Protein AF-L8M2L5-F1 (af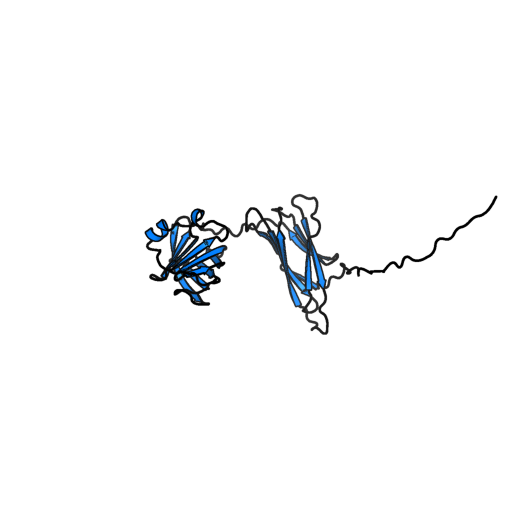db_monomer)

pLDDT: mean 85.19, std 16.1, range [37.19, 98.06]

Secondary structure (DSSP, 8-state):
-----------------------TT----SEEEEEEEEEE-SSTTS-EEEEEEEEEESSTT-EEEEEE-PPPSSSSPEEEEEEEEEPPPS----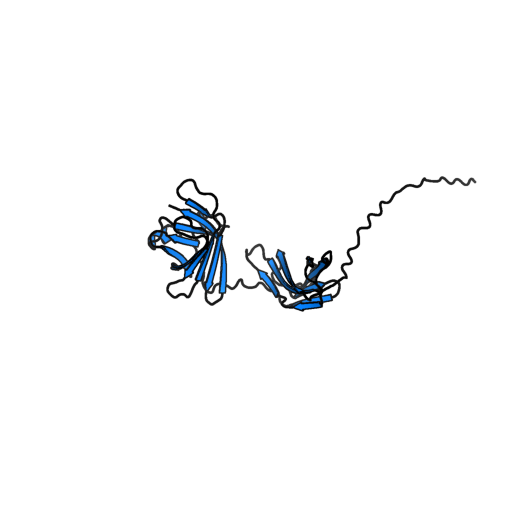--EEEEEEEEEE-S-S-EEEEEEEETTEEEEEEEEEPBP-----SS-EE-B-HHHHHHTT--SSEEEEEETTS-HHHH-BSEEEESSS--EEEEETTEEEEEEEEEEEEEEETTEEEEEEEE-TTS-EEEEEEEE---B-SSSEEEEEEEEEEEEETTEEEEEEEEEEEE-

Nearest PDB structures (foldseek):
  3u4a-assembly1_A  TM=4.754E-01  e=1.692E+00  compost metagenome
  5xxn-assembly1_B  TM=3.732E-01  e=6.954E-01  Bacteroides thetaiotaomicron VPI-5482
  5xxo-assembly1_B  TM=3.737E-01  e=8.065E-01  Bacteroides thetaiotaomicron VPI-5482
  5xxn-assembly1_A  TM=3.847E-01  e=1.459E+00  Bacteroides thetaiotaomicron VPI-5482
  3u48-assembly1_A  TM=4.012E-01  e=7.824E+00  compost metagenome

Sequence (265 aa):
MLIAGCTFPSKIEANNEEKQNVDTSFCPVLESRNWHAWIDRVAEKEPRLNISGEVDLPSPGYIVEVQPGILDRRQPPAQRLSLSFTSPEGVVAQVITPTKVSYTMPTPILEYRSVMIYCGDKLLAEIPDVTP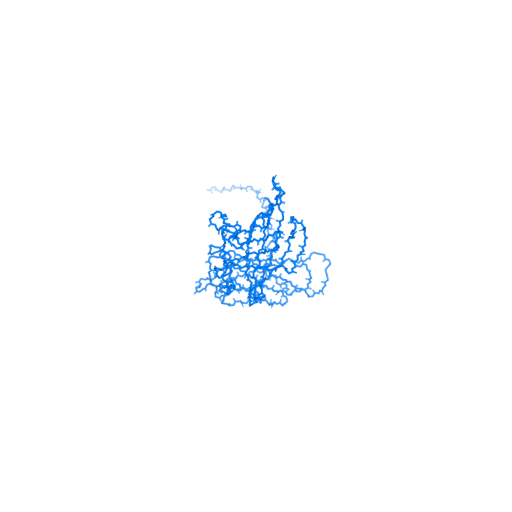QETASLPIKVGTFTSDELFDAGGGGCGMTLWESKTDVQQAGFLFFHGIEDGAAFMVFDENLTTLSRTTAEGQEFYGQKTEQTFVTDDQAITVQVKVNLGAEGEIESVGIPNGLITVTTQGKTKEFFVMGDAGC

Solvent-accessible surface area (backbone atoms only — not comparable to full-atom values): 15027 Å² total; per-residue (Å²): 135,86,89,81,88,84,88,80,85,92,80,81,84,74,79,79,76,74,72,76,74,74,69,66,63,65,56,72,65,75,47,63,47,79,69,48,60,38,26,44,59,93,41,91,89,57,27,29,43,37,38,38,31,35,33,29,27,62,34,66,68,58,46,78,46,83,43,82,50,73,62,49,98,53,88,55,25,35,42,34,35,40,44,46,70,45,76,52,83,78,95,68,66,88,40,80,28,83,41,82,44,75,48,75,44,82,37,94,71,69,49,26,47,25,43,35,38,26,29,40,89,44,76,64,46,75,43,66,68,30,37,55,48,70,70,52,69,54,95,55,50,76,41,54,46,47,72,66,61,36,43,75,71,74,48,62,82,40,28,39,43,30,24,53,66,89,56,60,55,95,79,57,34,34,43,36,39,37,28,55,91,83,53,48,23,41,37,25,47,68,86,37,83,37,66,29,47,71,78,47,74,41,76,61,72,53,88,94,42,46,31,29,35,32,28,26,35,94,86,60,62,36,39,40,38,40,38,51,45,81,48,62,75,48,98,63,71,27,35,35,22,79,39,32,43,36,39,42,35,40,93,94,33,57,48,78,43,56,22,23,39,42,33,36,106

Structure (mmCIF, N/CA/C/O backbone):
data_AF-L8M2L5-F1
#
_entry.id   AF-L8M2L5-F1
#
loop_
_atom_site.group_PDB
_atom_site.id
_atom_site.type_symbol
_atom_site.label_atom_id
_atom_site.label_alt_id
_atom_site.label_comp_id
_atom_site.label_asym_id
_atom_site.label_entity_id
_atom_site.label_seq_id
_atom_site.pdbx_PDB_ins_code
_atom_site.Cartn_x
_atom_site.Cartn_y
_atom_site.Cartn_z
_atom_site.occupancy
_atom_site.B_iso_or_equiv
_atom_site.auth_seq_id
_atom_site.auth_comp_id
_atom_site.auth_asym_id
_atom_site.auth_atom_id
_atom_site.pdbx_PDB_model_num
ATOM 1 N N . MET A 1 1 ? -15.221 10.981 -88.608 1.00 44.41 1 MET A N 1
ATOM 2 C CA . MET A 1 1 ? -15.857 11.091 -87.279 1.00 44.41 1 MET A CA 1
ATOM 3 C C . MET A 1 1 ? -14.796 11.617 -86.331 1.00 44.41 1 MET A C 1
ATOM 5 O O . MET A 1 1 ? -13.696 11.081 -86.333 1.00 44.41 1 MET A O 1
ATOM 9 N N . LEU A 1 2 ? -15.077 12.766 -85.717 1.00 37.19 2 LEU A N 1
ATOM 10 C CA . LEU A 1 2 ? -14.106 13.654 -85.082 1.00 37.19 2 LEU A CA 1
ATOM 11 C C . LEU A 1 2 ? -13.469 13.068 -83.815 1.00 37.19 2 LEU A C 1
ATOM 13 O O . LEU A 1 2 ? -14.150 12.475 -82.984 1.00 37.19 2 LEU A O 1
ATOM 17 N N . ILE A 1 3 ? -12.171 13.340 -83.675 1.00 47.25 3 ILE A N 1
ATOM 18 C CA . ILE A 1 3 ? -11.413 13.306 -82.425 1.00 47.25 3 ILE A CA 1
ATOM 19 C C . ILE A 1 3 ? -11.763 14.579 -81.645 1.00 47.25 3 ILE A C 1
ATOM 21 O O . ILE A 1 3 ? -11.676 15.675 -82.198 1.00 47.25 3 ILE A O 1
ATOM 25 N N . ALA A 1 4 ? -12.116 14.441 -80.369 1.00 47.84 4 ALA A N 1
ATOM 26 C CA . ALA A 1 4 ? -12.177 15.549 -79.424 1.00 47.84 4 ALA A CA 1
ATOM 27 C C . ALA A 1 4 ? -11.582 15.086 -78.090 1.00 47.84 4 ALA A C 1
ATOM 29 O O . ALA A 1 4 ? -12.175 14.281 -77.376 1.00 47.84 4 ALA A O 1
ATOM 30 N N . GLY A 1 5 ? -10.382 15.581 -77.790 1.00 42.84 5 GLY A N 1
ATOM 31 C CA . GLY A 1 5 ? -9.848 15.614 -76.436 1.00 42.84 5 GLY A CA 1
ATOM 32 C C . GLY A 1 5 ? -10.281 16.909 -75.756 1.00 42.84 5 GLY A C 1
ATOM 33 O O . GLY A 1 5 ? -10.391 17.941 -76.416 1.00 42.84 5 GLY A O 1
ATOM 34 N N . CYS A 1 6 ? -10.495 16.863 -74.443 1.00 44.84 6 CYS A N 1
ATOM 35 C CA . CYS A 1 6 ? -10.414 18.040 -73.587 1.00 44.84 6 CYS A CA 1
ATOM 36 C C . CYS A 1 6 ? -9.685 17.689 -72.291 1.00 44.84 6 CYS A C 1
ATOM 38 O O . CYS A 1 6 ? -10.001 16.732 -71.588 1.00 44.84 6 CYS A O 1
ATOM 40 N N . THR A 1 7 ? -8.671 18.509 -72.069 1.00 44.62 7 THR A N 1
ATOM 41 C CA . THR A 1 7 ? -7.731 18.632 -70.967 1.00 44.62 7 THR A CA 1
ATOM 42 C C . THR A 1 7 ? -8.439 19.082 -69.690 1.00 44.62 7 THR A C 1
ATOM 44 O O . THR A 1 7 ? -9.265 19.991 -69.746 1.00 44.62 7 THR A O 1
ATOM 47 N N . PHE A 1 8 ? -8.053 18.530 -68.537 1.00 49.22 8 PHE A N 1
ATOM 48 C CA . PHE A 1 8 ? -8.343 19.133 -67.233 1.00 49.22 8 PHE A CA 1
ATOM 49 C C . PHE A 1 8 ? -7.040 19.586 -66.556 1.00 49.22 8 PHE A C 1
ATOM 51 O O . PHE A 1 8 ? -6.017 18.909 -66.689 1.00 49.22 8 PHE A O 1
ATOM 58 N N . PRO A 1 9 ? -7.049 20.753 -65.885 1.00 43.94 9 PRO A N 1
ATOM 59 C CA . PRO A 1 9 ? -5.853 21.399 -65.368 1.00 43.94 9 PRO A CA 1
ATOM 60 C C . PRO A 1 9 ? -5.327 20.748 -64.084 1.00 43.94 9 PRO A C 1
ATOM 62 O O . PRO A 1 9 ? -6.071 20.324 -63.204 1.00 43.94 9 PRO A O 1
ATOM 65 N N . SER A 1 10 ? -4.000 20.748 -63.988 1.00 45.00 10 SER A N 1
ATOM 66 C CA . SER A 1 10 ? -3.205 20.466 -62.797 1.00 45.00 10 SER A CA 1
ATOM 67 C C . SER A 1 10 ? -3.435 21.518 -61.706 1.00 45.00 10 SER A C 1
ATOM 69 O O . SER A 1 10 ? -3.119 22.687 -61.923 1.00 45.00 10 SER A O 1
ATOM 71 N N . LYS A 1 11 ? -3.859 21.082 -60.516 1.00 44.25 11 LYS A N 1
ATOM 72 C CA . LYS A 1 11 ? -3.186 21.361 -59.231 1.00 44.25 11 LYS A CA 1
ATOM 73 C C . LYS A 1 11 ? -3.956 20.670 -58.104 1.00 44.25 11 LYS A C 1
ATOM 75 O O . LYS A 1 11 ? -4.994 21.154 -57.668 1.00 44.25 11 LYS A O 1
ATOM 80 N N . ILE A 1 12 ? -3.421 19.560 -57.611 1.00 41.34 12 ILE A N 1
ATOM 81 C CA . ILE A 1 12 ? -3.618 19.172 -56.215 1.00 41.34 12 ILE A CA 1
ATOM 82 C C . ILE A 1 12 ? -2.220 19.212 -55.612 1.00 41.34 12 ILE A C 1
ATOM 84 O O . ILE A 1 12 ? -1.399 18.332 -55.856 1.00 41.34 12 ILE A O 1
ATOM 88 N N . GLU A 1 13 ? -1.937 20.298 -54.899 1.00 49.66 13 GLU A N 1
ATOM 89 C CA . GLU A 1 13 ? -0.857 20.347 -53.920 1.00 49.66 13 GLU A CA 1
ATOM 90 C C . GLU A 1 13 ? -1.268 19.400 -52.791 1.00 49.66 13 GLU A C 1
ATOM 92 O O . GLU A 1 13 ? -2.013 19.761 -51.883 1.00 49.66 13 GLU A O 1
ATOM 97 N N . ALA A 1 14 ? -0.857 18.139 -52.906 1.00 39.91 14 ALA A N 1
ATOM 98 C CA . ALA A 1 14 ? -0.877 17.228 -51.781 1.00 39.91 14 ALA A CA 1
ATOM 99 C C . ALA A 1 14 ? 0.280 17.644 -50.871 1.00 39.91 14 ALA A C 1
ATOM 101 O O . ALA A 1 14 ? 1.441 17.343 -51.151 1.00 39.91 14 ALA A O 1
ATOM 102 N N . ASN A 1 15 ? -0.052 18.387 -49.815 1.00 43.12 15 ASN A N 1
ATOM 103 C CA . ASN A 1 15 ? 0.797 18.530 -48.643 1.00 43.12 15 ASN A CA 1
ATOM 104 C C . ASN A 1 15 ? 1.167 17.124 -48.175 1.00 43.12 15 ASN A C 1
ATOM 106 O O . ASN A 1 15 ? 0.338 16.393 -47.632 1.00 43.12 15 ASN A O 1
ATOM 110 N N . ASN A 1 16 ? 2.409 16.743 -48.452 1.00 44.16 16 ASN A N 1
ATOM 111 C CA . ASN A 1 16 ? 3.021 15.542 -47.929 1.00 44.16 16 ASN A CA 1
ATOM 112 C C . ASN A 1 16 ? 3.349 15.821 -46.458 1.00 44.16 16 ASN A C 1
ATOM 114 O O . ASN A 1 16 ? 4.476 16.162 -46.110 1.00 44.16 16 ASN A O 1
ATOM 118 N N . GLU A 1 17 ? 2.334 15.749 -45.597 1.00 43.56 17 GLU A N 1
ATOM 119 C CA . GLU A 1 17 ? 2.564 15.451 -44.190 1.00 43.56 17 GLU A CA 1
ATOM 120 C C . GLU A 1 17 ? 3.038 13.997 -44.138 1.00 43.56 17 GLU A C 1
ATOM 122 O O . GLU A 1 17 ? 2.253 13.060 -43.976 1.00 43.56 17 GLU A O 1
ATOM 127 N N . GLU A 1 18 ? 4.346 13.809 -44.330 1.00 39.06 18 GLU A N 1
ATOM 128 C CA . GLU A 1 18 ? 5.046 12.641 -43.818 1.00 39.06 18 GLU A CA 1
ATOM 129 C C . GLU A 1 18 ? 4.784 12.601 -42.313 1.00 39.06 18 GLU A C 1
ATOM 131 O O . GLU A 1 18 ? 5.502 13.187 -41.503 1.00 39.06 18 GLU A O 1
ATOM 136 N N . LYS A 1 19 ? 3.724 11.893 -41.918 1.00 38.44 19 LYS A N 1
ATOM 137 C CA . LYS A 1 19 ? 3.693 11.265 -40.607 1.00 38.44 19 LYS A CA 1
ATOM 138 C C . LYS A 1 19 ? 4.911 10.360 -40.583 1.00 38.44 19 LYS A C 1
ATOM 140 O O . LYS A 1 19 ? 4.894 9.298 -41.203 1.00 38.44 19 LYS A O 1
ATOM 145 N N . GLN A 1 20 ? 5.972 10.827 -39.928 1.00 38.25 20 GLN A N 1
ATOM 146 C CA . GLN A 1 20 ? 7.110 10.003 -39.565 1.00 38.25 20 GLN A CA 1
ATOM 147 C C . GLN A 1 20 ? 6.549 8.732 -38.941 1.00 38.25 20 GLN A C 1
ATOM 149 O O . GLN A 1 20 ? 5.957 8.740 -37.862 1.00 38.25 20 GLN A O 1
ATOM 154 N N . ASN A 1 21 ? 6.668 7.656 -39.705 1.00 39.75 21 ASN A N 1
ATOM 155 C CA . ASN A 1 21 ? 6.435 6.307 -39.259 1.00 39.75 21 ASN A CA 1
ATOM 156 C C . ASN A 1 21 ? 7.516 6.060 -38.206 1.00 39.75 21 ASN A C 1
ATOM 158 O O . ASN A 1 21 ? 8.664 5.797 -38.559 1.00 39.75 21 ASN A O 1
ATOM 162 N N . VAL A 1 22 ? 7.189 6.315 -36.934 1.00 47.72 22 VAL A N 1
ATOM 163 C CA . VAL A 1 22 ? 8.062 5.996 -35.804 1.00 47.72 22 VAL A CA 1
ATOM 164 C C . VAL A 1 22 ? 8.374 4.520 -35.959 1.00 47.72 22 VAL A C 1
ATOM 166 O O . VAL A 1 22 ? 7.464 3.697 -35.919 1.00 47.72 22 VAL A O 1
ATOM 169 N N . ASP A 1 23 ? 9.632 4.204 -36.238 1.00 47.56 23 ASP A N 1
ATOM 170 C CA . ASP A 1 23 ? 10.076 2.836 -36.438 1.00 47.56 23 ASP A CA 1
ATOM 171 C C . ASP A 1 23 ? 9.903 2.074 -35.119 1.00 47.56 23 ASP A C 1
ATOM 173 O O . ASP A 1 23 ? 10.766 2.075 -34.242 1.00 47.56 23 ASP A O 1
ATOM 177 N N . THR A 1 24 ? 8.740 1.442 -34.959 1.00 52.56 24 THR A N 1
ATOM 178 C CA . THR A 1 24 ? 8.365 0.653 -33.783 1.00 52.56 24 THR A CA 1
ATOM 179 C C . THR A 1 24 ? 9.209 -0.616 -33.636 1.00 52.56 24 THR A C 1
ATOM 181 O O . THR A 1 24 ? 8.955 -1.408 -32.731 1.00 52.56 24 THR A O 1
ATOM 184 N N . SER A 1 25 ? 10.186 -0.852 -34.521 1.00 63.81 25 SER A N 1
ATOM 185 C CA . SER A 1 25 ? 11.091 -2.000 -34.453 1.00 63.81 25 SER A CA 1
ATOM 186 C C . SER A 1 25 ? 12.363 -1.743 -33.639 1.00 63.81 25 SER A C 1
ATOM 188 O O . SER A 1 25 ? 13.038 -2.703 -33.254 1.00 63.81 25 SER A O 1
ATOM 190 N N . PHE A 1 26 ? 12.698 -0.483 -33.327 1.00 83.38 26 PHE A N 1
ATOM 191 C CA . PHE A 1 26 ? 13.912 -0.185 -32.569 1.00 83.38 26 PHE A CA 1
ATOM 192 C C . PHE A 1 26 ? 13.763 -0.574 -31.094 1.00 83.38 26 PHE A C 1
ATOM 194 O O . PHE A 1 26 ? 13.001 0.032 -30.341 1.00 83.38 26 PHE A O 1
ATOM 201 N N . CYS A 1 27 ? 14.541 -1.574 -30.674 1.00 92.94 27 CYS A N 1
ATOM 202 C CA . CYS A 1 27 ? 14.583 -2.030 -29.293 1.00 92.94 27 CYS A CA 1
ATOM 203 C C . CYS A 1 27 ? 15.972 -1.824 -28.663 1.00 92.94 27 CYS A C 1
ATOM 205 O O . CYS A 1 27 ? 16.862 -2.649 -28.889 1.00 92.94 27 CYS A O 1
ATOM 207 N N . PRO A 1 28 ? 16.179 -0.780 -27.835 1.00 95.25 28 PRO A N 1
ATOM 208 C CA . PRO A 1 28 ? 17.467 -0.519 -27.185 1.00 95.25 28 PRO A CA 1
ATOM 209 C C . PRO A 1 28 ? 17.741 -1.412 -25.963 1.00 95.25 28 PRO A C 1
ATOM 211 O O . PRO A 1 28 ? 18.782 -1.272 -25.326 1.00 95.25 28 PRO A O 1
ATOM 214 N N . VAL A 1 29 ? 16.816 -2.308 -25.606 1.00 96.94 29 VAL A N 1
ATOM 215 C CA . VAL A 1 29 ? 16.904 -3.130 -24.393 1.00 96.94 29 VAL A CA 1
ATOM 216 C C . VAL A 1 29 ? 18.002 -4.185 -24.518 1.00 96.94 29 VAL A C 1
ATOM 218 O O . VAL A 1 29 ? 17.888 -5.136 -25.306 1.00 96.94 29 VAL A O 1
ATOM 221 N N . LEU A 1 30 ? 19.030 -4.044 -23.679 1.00 96.44 30 LEU A N 1
ATOM 222 C CA . LEU A 1 30 ? 20.147 -4.979 -23.565 1.00 96.44 30 LEU A CA 1
ATOM 223 C C . LEU A 1 30 ? 19.712 -6.227 -22.791 1.00 96.44 30 LEU A C 1
ATOM 225 O O . LEU A 1 30 ? 19.714 -7.330 -23.341 1.00 96.44 30 LEU A O 1
ATOM 229 N N . GLU A 1 31 ? 19.235 -6.028 -21.562 1.00 96.94 31 GLU A N 1
ATOM 230 C CA . GLU A 1 31 ? 18.731 -7.075 -20.669 1.00 96.94 31 GLU A CA 1
ATOM 231 C C . GLU A 1 31 ? 17.385 -6.690 -20.054 1.00 96.94 31 GLU A C 1
ATOM 233 O O . GLU A 1 31 ? 17.006 -5.519 -20.016 1.00 96.94 31 GLU A O 1
ATOM 238 N N . SER A 1 32 ? 16.645 -7.690 -19.576 1.00 96.62 32 SER A N 1
ATOM 239 C CA . SER A 1 32 ? 15.339 -7.493 -18.958 1.00 96.62 32 SER A CA 1
ATOM 240 C C . SER A 1 32 ? 15.126 -8.486 -17.821 1.00 96.62 32 SER A C 1
ATOM 242 O O . SER A 1 32 ? 15.461 -9.662 -17.961 1.00 96.62 32 SER A O 1
ATOM 244 N N . ARG A 1 33 ? 14.616 -8.017 -16.678 1.00 95.19 33 ARG A N 1
ATOM 245 C CA . ARG A 1 33 ? 14.539 -8.809 -15.441 1.00 95.19 33 ARG A CA 1
ATOM 246 C C . ARG A 1 33 ? 13.464 -8.298 -14.486 1.00 95.19 33 ARG A C 1
ATOM 248 O O . ARG A 1 33 ? 12.894 -7.229 -14.685 1.00 95.19 33 ARG A O 1
ATOM 255 N N . ASN A 1 34 ? 13.239 -9.066 -13.420 1.00 91.25 34 ASN A N 1
ATOM 256 C CA . ASN A 1 34 ? 12.372 -8.711 -12.292 1.00 91.25 34 ASN A CA 1
ATOM 257 C C . ASN A 1 34 ? 10.920 -8.407 -12.690 1.00 91.25 34 ASN A C 1
ATOM 259 O O . ASN A 1 34 ? 10.260 -7.593 -12.049 1.00 91.25 34 ASN A O 1
ATOM 263 N N . TRP A 1 35 ? 10.435 -9.053 -13.752 1.00 92.06 35 TRP A N 1
ATOM 264 C CA . TRP A 1 35 ? 9.062 -8.885 -14.199 1.00 92.06 35 TRP A CA 1
ATOM 265 C C . TRP A 1 35 ? 8.083 -9.560 -13.256 1.00 92.06 35 TRP A C 1
ATOM 267 O O . TRP A 1 35 ? 8.241 -10.728 -12.905 1.00 92.06 35 TRP A O 1
ATOM 277 N N . HIS A 1 36 ? 7.042 -8.820 -12.906 1.00 90.81 36 HIS A N 1
ATOM 278 C CA . HIS A 1 36 ? 5.923 -9.293 -12.115 1.00 90.81 36 HIS A CA 1
ATOM 279 C C . HIS A 1 36 ? 4.635 -8.679 -12.646 1.00 90.81 36 HIS A C 1
ATOM 281 O O . HIS A 1 36 ? 4.605 -7.500 -13.006 1.00 90.81 36 HIS A O 1
ATOM 287 N N . ALA A 1 37 ? 3.572 -9.473 -12.686 1.00 91.12 37 ALA A N 1
ATOM 288 C CA . ALA A 1 37 ? 2.241 -9.005 -13.029 1.00 91.12 37 ALA A CA 1
ATOM 289 C C . ALA A 1 37 ? 1.228 -9.581 -12.046 1.00 91.12 37 ALA A C 1
ATOM 291 O O . ALA A 1 37 ? 1.326 -10.739 -11.643 1.00 91.12 37 ALA A O 1
ATOM 292 N N . TRP A 1 38 ? 0.261 -8.764 -11.651 1.00 90.69 38 TRP A N 1
ATOM 293 C CA . TRP A 1 38 ? -0.798 -9.171 -10.737 1.00 90.69 38 TRP A CA 1
ATOM 294 C C . TRP A 1 38 ? -2.069 -8.388 -11.017 1.00 90.69 38 TRP A C 1
ATOM 296 O O . TRP A 1 38 ? -2.027 -7.243 -11.475 1.00 90.69 38 TRP A O 1
ATOM 306 N N . ILE A 1 39 ? -3.208 -9.004 -10.713 1.00 88.69 39 ILE A N 1
ATOM 307 C CA . ILE A 1 39 ? -4.486 -8.299 -10.702 1.00 88.69 39 ILE A CA 1
ATOM 308 C C . ILE A 1 39 ? -4.774 -7.870 -9.262 1.00 88.69 39 ILE A C 1
ATOM 310 O O . ILE A 1 39 ? -4.821 -8.717 -8.368 1.00 88.69 39 ILE A O 1
ATOM 314 N N . ASP A 1 40 ? -4.959 -6.570 -9.030 1.00 82.00 40 ASP A N 1
ATOM 315 C CA . ASP A 1 40 ? -5.471 -6.058 -7.758 1.00 82.00 40 ASP A CA 1
ATOM 316 C C . ASP A 1 40 ? -6.995 -5.873 -7.809 1.00 82.00 40 ASP A C 1
ATOM 318 O O . ASP A 1 40 ? -7.582 -5.627 -8.866 1.00 82.00 40 ASP A O 1
ATOM 322 N N . ARG A 1 41 ? -7.651 -6.048 -6.656 1.00 74.50 41 ARG A N 1
ATOM 323 C CA . ARG A 1 41 ? -9.106 -5.879 -6.490 1.00 74.50 41 ARG A CA 1
ATOM 324 C C . ARG A 1 41 ? -9.423 -4.748 -5.508 1.00 74.50 41 ARG A C 1
ATOM 326 O O . ARG A 1 41 ? -10.237 -4.921 -4.608 1.00 74.50 41 ARG A O 1
ATOM 333 N N . VAL A 1 42 ? -8.752 -3.601 -5.648 1.00 59.50 42 VAL A N 1
ATOM 334 C CA . VAL A 1 42 ? -8.861 -2.462 -4.704 1.00 59.50 42 VAL A CA 1
ATOM 335 C C . VAL A 1 42 ? -10.304 -1.943 -4.568 1.00 59.50 42 VAL A C 1
ATOM 337 O O . VAL A 1 42 ? -10.688 -1.432 -3.520 1.00 59.50 42 VAL A O 1
ATOM 340 N N . ALA A 1 43 ? -11.142 -2.145 -5.584 1.00 54.09 43 ALA A N 1
ATOM 341 C CA . ALA A 1 43 ? -12.592 -2.186 -5.448 1.00 54.09 43 ALA A CA 1
ATOM 342 C C . ALA A 1 43 ? -13.093 -3.375 -6.274 1.00 54.09 43 ALA A C 1
ATOM 344 O O . ALA A 1 43 ? -12.720 -3.493 -7.438 1.00 54.09 43 ALA A O 1
ATOM 345 N N . GLU A 1 44 ? -13.940 -4.247 -5.718 1.00 56.25 44 GLU A N 1
ATOM 346 C CA . GLU A 1 44 ? -14.431 -5.464 -6.401 1.00 56.25 44 GLU A CA 1
ATOM 347 C C . GLU A 1 44 ? -15.012 -5.212 -7.808 1.00 56.25 44 GLU A C 1
ATOM 349 O O . GLU A 1 44 ? -15.085 -6.127 -8.625 1.00 56.25 44 GLU A O 1
ATOM 354 N N . LYS A 1 45 ? -15.413 -3.967 -8.099 1.00 63.28 45 LYS A N 1
ATOM 355 C CA . LYS A 1 45 ? -16.019 -3.535 -9.365 1.00 63.28 45 LYS A CA 1
ATOM 356 C C . LYS A 1 45 ? -15.024 -3.023 -10.413 1.00 63.28 45 LYS A C 1
ATOM 358 O O . LYS A 1 45 ? -15.410 -2.897 -11.570 1.00 63.28 45 LYS A O 1
ATOM 363 N N . GLU A 1 46 ? -13.776 -2.740 -10.041 1.00 79.94 46 GLU A N 1
ATOM 364 C CA . GLU A 1 46 ? -12.757 -2.171 -10.937 1.00 79.94 46 GLU A CA 1
ATOM 365 C C . GLU A 1 46 ? -11.393 -2.848 -10.715 1.00 79.94 46 GLU A C 1
ATOM 367 O O . GLU A 1 46 ? -10.492 -2.252 -10.118 1.00 79.94 46 GLU A O 1
ATOM 372 N N . PRO A 1 47 ? -11.220 -4.109 -11.163 1.00 85.62 47 PRO A N 1
ATOM 373 C CA . PRO A 1 47 ? -9.928 -4.775 -11.087 1.00 85.62 47 PRO A CA 1
ATOM 374 C C . PRO A 1 47 ? -8.905 -4.055 -11.966 1.00 85.62 47 PRO A C 1
ATOM 376 O O . PRO A 1 47 ? -9.243 -3.506 -13.023 1.00 85.62 47 PRO A O 1
ATOM 379 N N . ARG A 1 48 ? -7.635 -4.088 -11.563 1.00 90.88 48 ARG A N 1
ATOM 380 C CA . ARG A 1 48 ? -6.541 -3.529 -12.364 1.00 90.88 48 ARG A CA 1
ATOM 381 C C . ARG A 1 48 ? -5.454 -4.560 -12.566 1.00 90.88 48 ARG A C 1
ATOM 383 O O . ARG A 1 48 ? -5.037 -5.222 -11.620 1.00 90.88 48 ARG A O 1
ATOM 390 N N . LEU A 1 49 ? -4.978 -4.661 -13.800 1.00 92.25 49 LEU A N 1
ATOM 391 C CA . LEU A 1 49 ? -3.759 -5.381 -14.118 1.00 92.25 49 LEU A CA 1
ATOM 392 C C . LEU A 1 49 ? -2.586 -4.434 -13.881 1.00 92.25 49 LEU A C 1
ATOM 394 O O . LEU A 1 49 ? -2.491 -3.385 -14.521 1.00 92.25 49 LEU A O 1
ATOM 398 N N . ASN A 1 50 ? -1.701 -4.825 -12.975 1.00 91.25 50 ASN A N 1
ATOM 399 C CA . ASN A 1 50 ? -0.454 -4.137 -12.692 1.00 91.25 50 ASN A CA 1
ATOM 400 C C . ASN A 1 50 ? 0.709 -4.960 -13.227 1.00 91.25 50 ASN A C 1
ATOM 402 O O . ASN A 1 50 ? 0.716 -6.186 -13.103 1.00 91.25 50 ASN A O 1
ATOM 406 N N . ILE A 1 51 ? 1.693 -4.275 -13.798 1.00 93.31 51 ILE A N 1
ATOM 407 C CA . ILE A 1 51 ? 2.935 -4.855 -14.290 1.00 93.31 51 ILE A CA 1
ATOM 408 C C . ILE A 1 51 ? 4.090 -3.998 -13.801 1.00 93.31 51 ILE A C 1
ATOM 410 O O . ILE A 1 51 ? 4.063 -2.773 -13.918 1.00 93.31 51 ILE A O 1
ATOM 414 N N . SER A 1 52 ? 5.123 -4.658 -13.297 1.00 91.25 52 SER A N 1
ATOM 415 C CA . SER A 1 52 ? 6.383 -4.042 -12.907 1.00 91.25 52 SER A CA 1
ATOM 416 C C . SER A 1 52 ? 7.541 -4.867 -13.450 1.00 91.25 52 SER A C 1
ATOM 418 O O . SER A 1 52 ? 7.439 -6.089 -13.542 1.00 91.25 52 SER A O 1
ATOM 420 N N . GLY A 1 53 ? 8.633 -4.211 -13.815 1.00 90.75 53 GLY A N 1
ATOM 421 C CA . GLY A 1 53 ? 9.849 -4.864 -14.279 1.00 90.75 53 GLY A CA 1
ATOM 422 C C . GLY A 1 53 ? 11.001 -3.887 -14.434 1.00 90.75 53 GLY A C 1
ATOM 423 O O . GLY A 1 53 ? 10.893 -2.700 -14.118 1.00 90.75 53 GLY A O 1
ATOM 424 N N . GLU A 1 54 ? 12.123 -4.391 -14.929 1.00 92.88 54 GLU A N 1
ATOM 425 C CA . GLU A 1 54 ? 13.317 -3.593 -15.176 1.00 92.88 54 GLU A CA 1
ATOM 426 C C . GLU A 1 54 ? 13.944 -3.961 -16.523 1.00 92.88 54 GLU A C 1
ATOM 428 O O . GLU A 1 54 ? 13.975 -5.129 -16.932 1.00 92.88 54 GLU A O 1
ATOM 433 N N . VAL A 1 55 ? 14.448 -2.944 -17.219 1.00 97.12 55 VAL A N 1
ATOM 434 C CA . VAL A 1 55 ? 15.206 -3.080 -18.466 1.00 97.12 55 VAL A CA 1
ATOM 435 C C . VAL A 1 55 ? 16.538 -2.353 -18.351 1.00 97.12 55 VAL A C 1
ATOM 437 O O . VAL A 1 55 ? 16.603 -1.250 -17.813 1.00 97.12 55 VAL A O 1
ATOM 440 N N . ASP A 1 56 ? 17.591 -2.950 -18.895 1.00 97.56 56 ASP A N 1
ATOM 441 C CA . ASP A 1 56 ? 18.905 -2.320 -18.993 1.00 97.56 56 ASP A CA 1
ATOM 442 C C . ASP A 1 56 ? 19.048 -1.613 -20.337 1.00 97.56 56 ASP A C 1
ATOM 444 O O . ASP A 1 56 ? 18.919 -2.224 -21.404 1.00 97.56 56 ASP A O 1
ATOM 448 N N . LEU A 1 57 ? 19.331 -0.314 -20.272 1.00 96.94 57 LEU A N 1
ATOM 449 C CA . LEU A 1 57 ? 19.463 0.567 -21.431 1.00 96.94 57 LEU A CA 1
ATOM 450 C C . LEU A 1 57 ? 20.907 1.061 -21.571 1.00 96.94 57 LEU A C 1
ATOM 452 O O . LEU A 1 57 ? 21.606 1.175 -20.565 1.00 96.94 57 LEU A O 1
ATOM 456 N N . PRO A 1 58 ? 21.382 1.370 -22.791 1.00 96.19 58 PRO A N 1
ATOM 457 C CA . PRO A 1 58 ? 22.793 1.687 -23.042 1.00 96.19 58 PRO A CA 1
ATOM 458 C C . PRO A 1 58 ? 23.265 3.010 -22.418 1.00 96.19 58 PRO A C 1
ATOM 460 O O . PRO A 1 58 ? 24.466 3.216 -22.244 1.00 96.19 58 PRO A O 1
ATOM 463 N N . SER A 1 59 ? 22.335 3.905 -22.090 1.00 96.00 59 SER A N 1
ATOM 464 C CA . SER A 1 59 ? 22.596 5.183 -21.431 1.00 96.00 59 SER A CA 1
ATOM 465 C C . SER A 1 59 ? 21.403 5.571 -20.551 1.00 96.00 59 SER A C 1
ATOM 467 O O . SER A 1 59 ? 20.288 5.106 -20.799 1.00 96.00 59 SER A O 1
ATOM 469 N N . PRO A 1 60 ? 21.584 6.444 -19.549 1.00 94.38 60 PRO A N 1
ATOM 470 C CA . PRO A 1 60 ? 20.467 7.007 -18.801 1.00 94.38 60 PRO A CA 1
ATOM 471 C C . PRO A 1 60 ? 19.643 7.971 -19.669 1.00 94.38 60 PRO A C 1
ATOM 473 O O . PRO A 1 60 ? 20.145 8.514 -20.653 1.00 94.38 60 PRO A O 1
ATOM 476 N N . GLY A 1 61 ? 18.395 8.229 -19.266 1.00 92.25 61 GLY A N 1
ATOM 477 C CA . GLY A 1 61 ? 17.550 9.284 -19.844 1.00 92.25 61 GLY A CA 1
ATOM 478 C C . GLY A 1 61 ? 16.601 8.851 -20.964 1.00 92.25 61 GLY A C 1
ATOM 479 O O . GLY A 1 61 ? 15.937 9.702 -21.546 1.00 92.25 61 GLY A O 1
ATOM 480 N N . TYR A 1 62 ? 16.503 7.555 -21.262 1.00 93.81 62 TYR A N 1
ATOM 481 C CA . TYR A 1 62 ? 15.450 7.053 -22.144 1.00 93.81 62 TYR A CA 1
ATOM 482 C C . TYR A 1 62 ? 14.064 7.270 -21.535 1.00 93.81 62 TYR A C 1
ATOM 484 O O . TYR A 1 62 ? 13.857 7.053 -20.340 1.00 93.81 62 TYR A O 1
ATOM 492 N N . ILE A 1 63 ? 13.103 7.623 -22.384 1.00 93.06 63 ILE A N 1
ATOM 493 C CA . ILE A 1 63 ? 11.681 7.639 -22.031 1.00 93.06 63 ILE A CA 1
ATOM 494 C C . ILE A 1 63 ? 11.088 6.299 -22.451 1.00 93.06 63 ILE A C 1
ATOM 496 O O . ILE A 1 63 ? 11.268 5.891 -23.598 1.00 93.06 63 ILE A O 1
ATOM 500 N N . VAL A 1 64 ? 10.405 5.622 -21.527 1.00 93.94 64 VAL A N 1
ATOM 501 C CA . VAL A 1 64 ? 9.738 4.338 -21.774 1.00 93.94 64 VAL A CA 1
ATOM 502 C C . VAL A 1 64 ? 8.236 4.561 -21.834 1.00 93.94 64 VAL A C 1
ATOM 504 O O . VAL A 1 64 ? 7.645 5.081 -20.889 1.00 93.94 64 VAL A O 1
ATOM 507 N N . GLU A 1 65 ? 7.613 4.120 -22.916 1.00 94.88 65 GLU A N 1
ATOM 508 C CA . GLU A 1 65 ? 6.163 4.100 -23.074 1.00 94.88 65 GLU A CA 1
ATOM 509 C C . GLU A 1 65 ? 5.679 2.652 -23.162 1.00 94.88 65 GLU A C 1
ATOM 511 O O . GLU A 1 65 ? 6.305 1.810 -23.805 1.00 94.88 65 GLU A O 1
ATOM 516 N N . VAL A 1 66 ? 4.555 2.355 -22.507 1.00 94.75 66 VAL A N 1
ATOM 517 C CA . VAL A 1 66 ? 3.947 1.019 -22.491 1.00 94.75 66 VAL A CA 1
ATOM 518 C C . VAL A 1 66 ? 2.582 1.091 -23.156 1.00 94.75 66 VAL A C 1
ATOM 520 O O . VAL A 1 66 ? 1.727 1.874 -22.744 1.00 94.75 66 VAL A O 1
ATOM 523 N N . GLN A 1 67 ? 2.363 0.256 -24.168 1.00 95.00 67 GLN A N 1
ATOM 524 C CA . GLN A 1 67 ? 1.103 0.192 -24.903 1.00 95.00 67 GLN A CA 1
ATOM 525 C C . GLN A 1 67 ? 0.490 -1.211 -24.807 1.00 95.00 67 GLN A C 1
ATOM 527 O O . GLN A 1 67 ? 1.170 -2.201 -25.111 1.00 95.00 67 GLN A O 1
ATOM 532 N N . PRO A 1 68 ? -0.790 -1.336 -24.411 1.00 95.00 68 PRO A N 1
ATOM 533 C CA . PRO A 1 68 ? -1.470 -2.616 -24.398 1.00 95.00 68 PRO A CA 1
ATOM 534 C C . PRO A 1 68 ? -1.807 -3.048 -25.826 1.00 95.00 68 PRO A C 1
ATOM 536 O O . PRO A 1 68 ? -2.403 -2.314 -26.612 1.00 95.00 68 PRO A O 1
ATOM 539 N N . GLY A 1 69 ? -1.407 -4.267 -26.163 1.00 91.62 69 GLY A N 1
ATOM 540 C CA . GLY A 1 69 ? -1.735 -4.934 -27.411 1.00 91.62 69 GLY A CA 1
ATOM 541 C C . GLY A 1 69 ? -3.037 -5.731 -27.334 1.00 91.62 69 GLY A C 1
ATOM 542 O O . GLY A 1 69 ? -3.727 -5.786 -26.314 1.00 91.62 69 GLY A O 1
ATOM 543 N N . ILE A 1 70 ? -3.350 -6.386 -28.448 1.00 88.62 70 ILE A N 1
ATOM 544 C CA . ILE A 1 70 ? -4.548 -7.214 -28.597 1.00 88.62 70 ILE A CA 1
ATOM 545 C C . ILE A 1 70 ? -4.440 -8.456 -27.700 1.00 88.62 70 ILE A C 1
ATOM 547 O O . ILE A 1 70 ? -3.399 -9.115 -27.660 1.00 88.62 70 ILE A O 1
ATOM 551 N N . LEU A 1 71 ? -5.540 -8.787 -27.023 1.00 93.06 71 LEU A N 1
ATOM 552 C CA . LEU A 1 71 ? -5.709 -10.046 -26.301 1.00 93.06 71 LEU A CA 1
ATOM 553 C C . LEU A 1 71 ? -5.826 -11.221 -27.272 1.00 93.06 71 LEU A C 1
ATOM 555 O O . LEU A 1 71 ? -6.529 -11.135 -28.285 1.00 93.06 71 LEU A O 1
ATOM 559 N N . ASP A 1 72 ? -5.193 -12.348 -26.952 1.00 90.81 72 ASP A N 1
ATOM 560 C CA . ASP A 1 72 ? -5.476 -13.569 -27.701 1.00 90.81 72 ASP A CA 1
ATOM 561 C C . ASP A 1 72 ? -6.920 -14.057 -27.454 1.00 90.81 72 ASP A C 1
ATOM 563 O O . ASP A 1 72 ? -7.590 -13.684 -26.492 1.00 90.81 72 ASP A O 1
ATOM 567 N N . ARG A 1 73 ? -7.438 -14.882 -28.370 1.00 91.19 73 ARG A N 1
ATOM 568 C CA . ARG A 1 73 ? -8.817 -15.404 -28.298 1.00 91.19 73 ARG A CA 1
ATOM 569 C C . ARG A 1 73 ? -8.931 -16.680 -27.457 1.00 91.19 73 ARG A C 1
ATOM 571 O O . ARG A 1 73 ? -9.804 -17.505 -27.722 1.00 91.19 73 ARG A O 1
ATOM 578 N N . ARG A 1 74 ? -8.012 -16.902 -26.516 1.00 92.38 74 ARG A N 1
ATOM 579 C CA . ARG A 1 74 ? -8.043 -18.058 -25.610 1.00 92.38 74 ARG A CA 1
ATOM 580 C C . ARG A 1 74 ? -8.677 -17.655 -24.280 1.00 92.38 74 ARG A C 1
ATOM 582 O O . ARG A 1 74 ? -8.853 -16.478 -23.991 1.00 92.38 74 ARG A O 1
ATOM 589 N N . GLN A 1 75 ? -9.040 -18.652 -23.484 1.00 90.44 75 GLN A N 1
ATOM 590 C CA . GLN A 1 75 ? -9.599 -18.460 -22.153 1.00 90.44 75 GLN A CA 1
ATOM 591 C C . GLN A 1 75 ? -8.869 -19.404 -21.183 1.00 90.44 75 GLN A C 1
ATOM 593 O O . GLN A 1 75 ? -9.012 -20.617 -21.344 1.00 90.44 75 GLN A O 1
ATOM 598 N N . PRO A 1 76 ? -8.077 -18.891 -20.223 1.00 93.44 76 PRO A N 1
ATOM 599 C CA . PRO A 1 76 ? -7.735 -17.480 -20.005 1.00 93.44 76 PRO A CA 1
ATOM 600 C C . PRO A 1 76 ? -6.926 -16.856 -21.166 1.00 93.44 76 PRO A C 1
ATOM 602 O O . PRO A 1 76 ? -6.150 -17.564 -21.827 1.00 93.44 76 PRO A O 1
ATOM 605 N N . PRO A 1 77 ? -7.107 -15.552 -21.450 1.00 96.56 77 PRO A N 1
ATOM 606 C CA . PRO A 1 77 ? -6.407 -14.889 -22.541 1.00 96.56 77 PRO A CA 1
ATOM 607 C C . PRO A 1 77 ? -4.950 -14.596 -22.181 1.00 96.56 77 PRO A C 1
ATOM 609 O O . PRO A 1 77 ? -4.574 -14.562 -21.009 1.00 96.56 77 PRO A O 1
ATOM 612 N N . ALA A 1 78 ? -4.131 -14.334 -23.195 1.00 96.81 78 ALA A N 1
ATOM 613 C CA . ALA A 1 78 ? -2.823 -13.713 -23.012 1.00 96.81 78 ALA A CA 1
ATOM 614 C C . ALA A 1 78 ? -2.860 -12.220 -23.367 1.00 96.81 78 ALA A C 1
ATOM 616 O O . ALA A 1 78 ? -3.404 -11.841 -24.409 1.00 96.81 78 ALA A O 1
ATOM 617 N N . GLN A 1 79 ? -2.257 -11.385 -22.518 1.00 96.88 79 GLN A N 1
ATOM 618 C CA . GLN A 1 79 ? -2.114 -9.943 -22.731 1.00 96.88 79 GLN A CA 1
ATOM 619 C C . GLN A 1 79 ? -0.739 -9.629 -23.310 1.00 96.88 79 GLN A C 1
ATOM 621 O O . GLN A 1 79 ? 0.285 -9.914 -22.695 1.00 96.88 79 GLN A O 1
ATOM 626 N N . ARG A 1 80 ? -0.706 -8.994 -24.483 1.00 96.56 80 ARG A N 1
ATOM 627 C CA . ARG A 1 80 ? 0.528 -8.454 -25.063 1.00 96.56 80 ARG A CA 1
ATOM 628 C C . ARG A 1 80 ? 0.733 -7.018 -24.593 1.00 96.56 80 ARG A C 1
ATOM 630 O O . ARG A 1 80 ? -0.202 -6.233 -24.683 1.00 96.56 80 ARG A O 1
ATOM 637 N N . LEU A 1 81 ? 1.929 -6.657 -24.151 1.00 96.56 81 LEU A N 1
ATOM 638 C CA . LEU A 1 81 ? 2.348 -5.273 -23.922 1.00 96.56 81 LEU A CA 1
ATOM 639 C C . LEU A 1 81 ? 3.526 -4.959 -24.842 1.00 96.56 81 LEU A C 1
ATOM 641 O O . LEU A 1 81 ? 4.391 -5.809 -25.045 1.00 96.56 81 LEU A O 1
ATOM 645 N N . SER A 1 82 ? 3.551 -3.758 -25.409 1.00 96.62 82 SER A N 1
ATOM 646 C CA . SER A 1 82 ? 4.647 -3.273 -26.247 1.00 96.62 82 SER A CA 1
ATOM 647 C C . SER A 1 82 ? 5.321 -2.094 -25.567 1.00 96.62 82 SER A C 1
ATOM 649 O O . SER A 1 82 ? 4.653 -1.120 -25.226 1.00 96.62 82 SER A O 1
ATOM 651 N N . LEU A 1 83 ? 6.632 -2.191 -25.377 1.00 96.38 83 LEU A N 1
ATOM 652 C CA . LEU A 1 83 ? 7.481 -1.105 -24.918 1.00 96.38 83 LEU A CA 1
ATOM 653 C C . LEU A 1 83 ? 8.029 -0.347 -26.126 1.00 96.38 83 LEU A C 1
ATOM 655 O O . LEU A 1 83 ? 8.587 -0.959 -27.041 1.00 96.38 83 LEU A O 1
ATOM 659 N N . SER A 1 84 ? 7.904 0.974 -26.101 1.00 95.06 84 SER A N 1
ATOM 660 C CA . SER A 1 84 ? 8.601 1.893 -27.001 1.00 95.06 84 SER A CA 1
ATOM 661 C C . SER A 1 84 ? 9.540 2.787 -26.203 1.00 95.06 84 SER A C 1
ATOM 663 O O . SER A 1 84 ? 9.274 3.131 -25.051 1.00 95.06 84 SER A O 1
ATOM 665 N N . PHE A 1 85 ? 10.671 3.130 -26.817 1.00 94.75 85 PHE A N 1
ATOM 666 C CA . PHE A 1 85 ? 11.742 3.874 -26.171 1.00 94.75 85 PHE A CA 1
ATOM 667 C C . PHE A 1 85 ? 12.127 5.084 -27.012 1.00 94.75 85 PHE A C 1
ATOM 669 O O . PHE A 1 85 ? 12.458 4.937 -28.188 1.00 94.75 85 PHE A O 1
ATOM 676 N N . THR A 1 86 ? 12.166 6.254 -26.385 1.00 93.50 86 THR A N 1
ATOM 677 C CA . THR A 1 86 ? 12.700 7.476 -26.998 1.00 93.50 86 THR A CA 1
ATOM 678 C C . THR A 1 86 ? 14.078 7.750 -26.415 1.00 93.50 86 THR A C 1
ATOM 680 O O . THR A 1 86 ? 14.235 7.808 -25.192 1.00 93.50 86 THR A O 1
ATOM 683 N N . SER A 1 87 ? 15.088 7.879 -27.279 1.00 91.81 87 SER A N 1
ATOM 684 C CA . SER A 1 87 ? 16.462 8.163 -26.858 1.00 91.81 87 SER A CA 1
ATOM 685 C C . SER A 1 87 ? 16.580 9.554 -26.224 1.00 91.81 87 SER A C 1
ATOM 687 O O . SER A 1 87 ? 15.930 10.482 -26.708 1.00 91.81 87 SER A O 1
ATOM 689 N N . PRO A 1 88 ? 17.441 9.733 -25.208 1.00 92.25 88 PRO A N 1
ATOM 690 C CA . PRO A 1 88 ? 17.729 11.055 -24.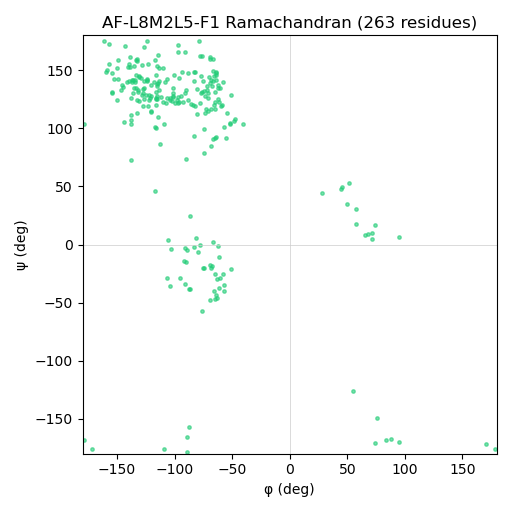658 1.00 92.25 88 PRO A CA 1
ATOM 691 C C . PRO A 1 88 ? 18.397 11.960 -25.701 1.00 92.25 88 PRO A C 1
ATOM 693 O O . PRO A 1 88 ? 19.202 11.501 -26.514 1.00 92.25 88 PRO A O 1
ATOM 696 N N . GLU A 1 89 ? 18.106 13.258 -25.649 1.00 90.56 89 GLU A N 1
ATOM 697 C CA . GLU A 1 89 ? 18.782 14.253 -26.481 1.00 90.56 89 GLU A CA 1
ATOM 698 C C . GLU A 1 89 ? 20.120 14.699 -25.866 1.00 90.56 89 GLU A C 1
ATOM 700 O O . GLU A 1 89 ? 20.277 14.791 -24.648 1.00 90.56 89 GLU A O 1
ATOM 705 N N . GLY A 1 90 ? 21.084 15.039 -26.726 1.00 89.69 90 GLY A N 1
ATOM 706 C CA . GLY A 1 90 ? 22.367 15.609 -26.317 1.00 89.69 90 GLY A CA 1
ATOM 707 C C . GLY A 1 90 ? 23.423 14.585 -25.886 1.00 89.69 90 GLY A C 1
ATOM 708 O O . GLY A 1 90 ? 23.331 13.387 -26.148 1.00 89.69 90 GLY A O 1
ATOM 709 N N . VAL A 1 91 ? 24.500 15.086 -25.274 1.00 89.00 91 VAL A N 1
ATOM 710 C CA . VAL A 1 91 ? 25.623 14.252 -24.824 1.00 89.00 91 VAL A CA 1
ATOM 711 C C . VAL A 1 91 ? 25.260 13.600 -23.492 1.00 89.00 91 VAL A C 1
ATOM 713 O O . VAL A 1 91 ? 25.176 14.278 -22.471 1.00 89.00 91 VAL A O 1
ATOM 716 N N . VAL A 1 92 ? 25.094 12.278 -23.502 1.00 93.12 92 VAL A N 1
ATOM 717 C CA . VAL A 1 92 ? 24.824 11.464 -22.308 1.00 93.12 92 VAL A CA 1
ATOM 718 C C . VAL A 1 92 ? 25.960 10.485 -22.022 1.00 93.12 92 VAL A C 1
ATOM 720 O O . VAL A 1 92 ? 26.690 10.062 -22.923 1.00 93.12 92 VAL A O 1
ATOM 723 N N . ALA A 1 93 ? 26.110 10.115 -20.749 1.00 90.12 93 ALA A N 1
ATOM 724 C CA . ALA A 1 93 ? 27.071 9.103 -20.328 1.00 90.12 93 ALA A CA 1
ATOM 725 C C . ALA A 1 93 ? 26.740 7.738 -20.956 1.00 90.12 93 ALA A C 1
ATOM 727 O O . ALA A 1 93 ? 25.586 7.319 -20.981 1.00 90.12 93 ALA A O 1
ATOM 728 N N . GLN A 1 94 ? 27.761 7.029 -21.436 1.00 91.50 94 GLN A N 1
ATOM 729 C CA . GLN A 1 94 ? 27.622 5.696 -22.030 1.00 91.50 94 GLN A CA 1
ATOM 730 C C . GLN A 1 94 ? 27.775 4.632 -20.941 1.00 91.50 94 GLN A C 1
ATOM 732 O O . GLN A 1 94 ? 28.823 3.998 -20.811 1.00 91.50 94 GLN A O 1
ATOM 737 N N . VAL A 1 95 ? 26.751 4.507 -20.100 1.00 95.94 95 VAL A N 1
ATOM 738 C CA . VAL A 1 95 ? 26.714 3.548 -18.994 1.00 95.94 95 VAL A CA 1
ATOM 739 C C . VAL A 1 95 ? 25.395 2.792 -19.006 1.00 95.94 95 VAL A C 1
ATOM 741 O O . VAL A 1 95 ? 24.321 3.395 -19.077 1.00 95.94 95 VAL A O 1
ATOM 744 N N . ILE A 1 96 ? 25.490 1.464 -18.905 1.00 96.62 96 ILE A N 1
ATOM 745 C CA . ILE A 1 96 ? 24.319 0.593 -18.819 1.00 96.62 96 ILE A CA 1
ATOM 746 C C . ILE A 1 96 ? 23.515 0.995 -17.583 1.00 96.62 96 ILE A C 1
ATOM 748 O O . ILE A 1 96 ? 24.033 0.973 -16.466 1.00 96.62 96 ILE A O 1
ATOM 752 N N . THR A 1 97 ? 22.270 1.404 -17.802 1.00 94.56 97 THR A N 1
ATOM 753 C CA . THR A 1 97 ? 21.411 1.983 -16.770 1.00 94.56 97 THR A CA 1
ATOM 754 C C . THR A 1 97 ? 20.152 1.137 -16.600 1.00 94.56 97 THR A C 1
ATOM 756 O O . THR A 1 97 ? 19.329 1.086 -17.523 1.00 94.56 97 THR A O 1
ATOM 759 N N . PRO A 1 98 ? 19.966 0.514 -15.424 1.00 95.31 98 PRO A N 1
ATOM 760 C CA . PRO A 1 98 ? 18.713 -0.133 -15.067 1.00 95.31 98 PRO A CA 1
ATOM 761 C C . PRO A 1 98 ? 17.574 0.886 -15.006 1.00 95.31 98 PRO A C 1
ATOM 763 O O . PRO A 1 98 ? 17.656 1.892 -14.300 1.00 95.31 98 PRO A O 1
ATOM 766 N N . THR A 1 99 ? 16.505 0.628 -15.752 1.00 92.81 99 THR A N 1
ATOM 767 C CA . THR A 1 99 ? 15.333 1.500 -15.860 1.00 92.81 99 THR A CA 1
ATOM 768 C C . THR A 1 99 ? 14.088 0.725 -15.457 1.00 92.81 99 THR A C 1
ATOM 770 O O . THR A 1 99 ? 13.745 -0.289 -16.069 1.00 92.81 99 THR A O 1
ATOM 773 N N . LYS A 1 100 ? 13.407 1.202 -14.411 1.00 92.00 100 LYS A N 1
ATOM 774 C CA . LYS A 1 100 ? 12.161 0.600 -13.927 1.00 92.00 100 LYS A CA 1
ATOM 775 C C . LYS A 1 100 ? 11.023 0.876 -14.902 1.00 92.00 100 LYS A C 1
ATOM 777 O O . LYS A 1 100 ? 10.840 2.009 -15.341 1.00 92.00 100 LYS A O 1
ATOM 782 N N . VAL A 1 101 ? 10.230 -0.152 -15.174 1.00 92.00 101 VAL A N 1
ATOM 783 C CA . VAL A 1 101 ? 9.009 -0.083 -15.976 1.00 92.00 101 VAL A CA 1
ATOM 784 C C . VAL A 1 101 ? 7.837 -0.413 -15.064 1.00 92.00 101 VAL A C 1
ATOM 786 O O . VAL A 1 101 ? 7.854 -1.437 -14.388 1.00 92.00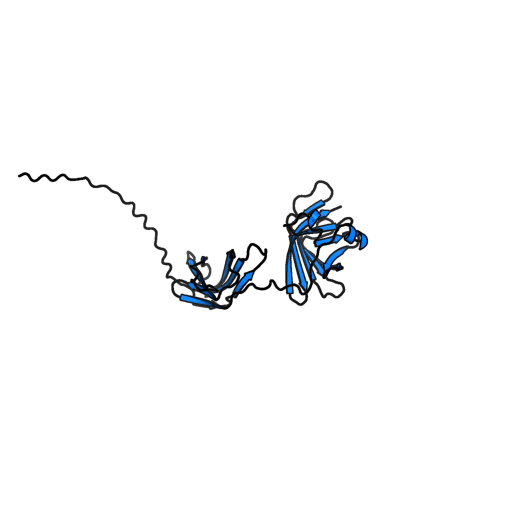 101 VAL A O 1
ATOM 789 N N . SER A 1 102 ? 6.829 0.455 -15.040 1.00 90.38 102 SER A N 1
ATOM 790 C CA . SER A 1 102 ? 5.589 0.242 -14.293 1.00 90.38 102 SER A CA 1
ATOM 791 C C . SER A 1 102 ? 4.404 0.612 -15.171 1.00 90.38 102 SER A C 1
ATOM 793 O O . SER A 1 102 ? 4.431 1.642 -15.848 1.00 90.38 102 SER A O 1
ATOM 795 N N . TYR A 1 103 ? 3.381 -0.235 -15.183 1.00 92.38 103 TYR A N 1
ATOM 796 C CA . TYR A 1 103 ? 2.169 -0.018 -15.957 1.00 92.38 103 TYR A CA 1
ATOM 797 C C . TYR A 1 103 ? 0.953 -0.576 -15.226 1.00 92.38 103 TYR A C 1
ATOM 799 O O . TYR A 1 103 ? 0.980 -1.696 -14.716 1.00 92.38 103 TYR A O 1
ATOM 807 N N . THR A 1 104 ? -0.132 0.192 -15.236 1.00 92.62 104 THR A N 1
ATOM 808 C CA . THR A 1 104 ? -1.412 -0.193 -14.645 1.00 92.62 104 THR A CA 1
ATOM 809 C C . THR A 1 104 ? -2.523 0.081 -15.647 1.00 92.62 104 THR A C 1
ATOM 811 O O . THR A 1 104 ? -2.593 1.171 -16.216 1.00 92.62 104 THR A O 1
ATOM 814 N N . MET A 1 105 ? -3.420 -0.887 -15.832 1.00 91.12 105 MET A N 1
ATOM 815 C CA . MET A 1 105 ? -4.630 -0.718 -16.639 1.00 91.12 105 MET A CA 1
ATOM 816 C C . MET A 1 105 ? -5.857 -1.313 -15.941 1.00 91.12 105 MET A C 1
ATOM 818 O O . MET A 1 105 ? -5.758 -2.394 -15.355 1.00 91.12 105 MET A O 1
ATOM 822 N N . PRO A 1 106 ? -7.032 -0.665 -16.028 1.00 91.44 106 PRO A N 1
ATOM 823 C CA . PRO A 1 106 ? -8.292 -1.296 -15.656 1.00 91.44 106 PRO A CA 1
ATOM 824 C C . PRO A 1 106 ? -8.522 -2.561 -16.487 1.00 91.44 106 PRO A C 1
ATOM 826 O O . PRO A 1 106 ? -8.262 -2.574 -17.693 1.00 91.44 106 PRO A O 1
ATOM 829 N N . THR A 1 107 ? -9.032 -3.620 -15.865 1.00 89.25 107 THR A N 1
ATOM 830 C CA . THR A 1 107 ? -9.384 -4.850 -16.573 1.00 89.25 107 THR A CA 1
ATOM 831 C C . THR A 1 107 ? -10.598 -5.538 -15.951 1.00 89.25 107 THR A C 1
ATOM 833 O O . THR A 1 107 ? -10.642 -5.728 -14.740 1.00 89.25 107 THR A O 1
ATOM 836 N N . PRO A 1 108 ? -11.589 -5.968 -16.752 1.00 88.19 108 PRO A N 1
ATOM 837 C CA . PRO A 1 108 ? -12.644 -6.855 -16.269 1.00 88.19 108 PRO A CA 1
ATOM 838 C C . PRO A 1 108 ? -12.187 -8.325 -16.198 1.00 88.19 108 PRO A C 1
ATOM 840 O O . PRO A 1 108 ? -12.941 -9.183 -15.743 1.00 88.19 108 PRO A O 1
ATOM 843 N N . ILE A 1 109 ? -10.986 -8.643 -16.694 1.00 89.50 109 ILE A N 1
ATOM 844 C CA . ILE A 1 109 ? -10.450 -10.003 -16.754 1.00 89.50 109 ILE A CA 1
ATOM 845 C C . ILE A 1 109 ? -9.784 -10.321 -15.420 1.00 89.50 109 ILE A C 1
ATOM 847 O O . ILE A 1 109 ? -8.842 -9.649 -15.010 1.00 89.50 109 ILE A O 1
ATOM 851 N N . LEU A 1 110 ? -10.270 -11.370 -14.760 1.00 88.38 110 LEU A N 1
ATOM 852 C CA . LEU A 1 110 ? -9.745 -11.812 -13.471 1.00 88.38 110 LEU A CA 1
ATOM 853 C C . LEU A 1 110 ? -8.626 -12.844 -13.601 1.00 88.38 110 LEU A C 1
ATOM 855 O O . LEU A 1 110 ? -8.081 -13.243 -12.588 1.00 88.38 110 LEU A O 1
ATOM 859 N N . GLU A 1 111 ? -8.275 -13.286 -14.802 1.00 92.25 111 GLU A N 1
ATOM 860 C CA . GLU A 1 111 ? -7.222 -14.277 -15.001 1.00 92.25 111 GLU A CA 1
ATOM 861 C C . GLU A 1 111 ? -6.615 -14.129 -16.393 1.00 92.25 111 GLU A C 1
ATOM 863 O O . GLU A 1 111 ? -7.341 -14.107 -17.390 1.00 92.25 111 GLU A O 1
ATOM 868 N N . TYR A 1 112 ? -5.287 -14.067 -16.469 1.00 94.81 112 TYR A N 1
ATOM 869 C CA . TYR A 1 112 ? -4.549 -14.187 -17.721 1.00 94.81 112 TYR A CA 1
ATOM 870 C C . TYR A 1 112 ? -3.688 -15.438 -17.696 1.00 94.81 112 TYR A C 1
ATOM 872 O O . TYR A 1 112 ? -2.986 -15.707 -16.725 1.00 94.81 112 TYR A O 1
ATOM 880 N N . ARG A 1 113 ? -3.663 -16.152 -18.822 1.00 96.44 113 ARG A N 1
ATOM 881 C CA . ARG A 1 113 ? -2.740 -17.274 -19.016 1.00 96.44 113 ARG A CA 1
ATOM 882 C C . ARG A 1 113 ? -1.302 -16.776 -18.994 1.00 96.44 113 ARG A C 1
ATOM 884 O O . ARG A 1 113 ? -0.435 -17.418 -18.418 1.00 96.44 113 ARG A O 1
ATOM 891 N N . SER A 1 114 ? -1.053 -15.654 -19.664 1.00 96.38 114 SER A N 1
ATOM 892 C CA . SER A 1 114 ? 0.224 -14.966 -19.567 1.00 96.38 114 SER A CA 1
ATOM 893 C C . SER A 1 114 ? 0.128 -13.485 -19.921 1.00 96.38 114 SER A C 1
ATOM 895 O O . SER A 1 114 ? -0.749 -13.052 -20.674 1.00 96.38 114 SER A O 1
ATOM 897 N N . VAL A 1 115 ? 1.058 -12.702 -19.384 1.00 97.19 115 VAL A N 1
ATOM 898 C CA . VAL A 1 115 ? 1.365 -11.345 -19.839 1.00 97.19 115 VAL A CA 1
ATOM 899 C C . VAL A 1 115 ? 2.712 -11.390 -20.553 1.00 97.19 115 VAL A C 1
ATOM 901 O O . VAL A 1 115 ? 3.713 -11.809 -19.978 1.00 97.19 115 VAL A O 1
ATOM 904 N N . MET A 1 116 ? 2.739 -10.979 -21.816 1.00 97.81 116 MET A N 1
ATOM 905 C CA . MET A 1 116 ? 3.929 -11.004 -22.665 1.00 97.81 116 MET A CA 1
ATOM 906 C C . MET A 1 116 ? 4.409 -9.580 -22.935 1.00 97.81 116 MET A C 1
ATOM 908 O O . MET A 1 116 ? 3.664 -8.769 -23.490 1.00 97.81 116 MET A O 1
ATOM 912 N N . ILE A 1 117 ? 5.658 -9.288 -22.582 1.00 97.75 117 ILE A N 1
ATOM 913 C CA . ILE A 1 117 ? 6.285 -7.976 -22.752 1.00 97.75 117 ILE A CA 1
ATOM 914 C C . ILE A 1 117 ? 7.157 -7.991 -24.001 1.00 97.75 117 ILE A C 1
ATOM 916 O O . ILE A 1 117 ? 8.096 -8.779 -24.095 1.00 97.75 117 ILE A O 1
ATOM 920 N N . TYR A 1 118 ? 6.875 -7.101 -24.943 1.00 97.19 118 TYR A N 1
ATOM 921 C CA . TYR A 1 118 ? 7.610 -6.967 -26.195 1.00 97.19 118 TYR A CA 1
ATOM 922 C C . TYR A 1 118 ? 8.294 -5.617 -26.316 1.00 97.19 118 TYR A C 1
ATOM 924 O O . TYR A 1 118 ? 7.888 -4.636 -25.702 1.00 97.19 118 TYR A O 1
ATOM 932 N N . CYS A 1 119 ? 9.305 -5.572 -27.169 1.00 95.62 119 CYS A N 1
ATOM 933 C CA . CYS A 1 119 ? 9.970 -4.363 -27.622 1.00 95.62 119 CYS A CA 1
ATOM 934 C C . CYS A 1 119 ? 10.349 -4.588 -29.089 1.00 95.62 119 CYS A C 1
ATOM 936 O O . CYS A 1 119 ? 11.192 -5.435 -29.400 1.00 95.62 119 CYS A O 1
ATOM 938 N N . GLY A 1 120 ? 9.613 -3.943 -29.998 1.00 90.75 120 GLY A N 1
ATOM 939 C CA . GLY A 1 120 ? 9.528 -4.386 -31.392 1.00 90.75 120 GLY A CA 1
ATOM 940 C C . GLY A 1 120 ? 9.082 -5.853 -31.486 1.00 90.75 120 GLY A C 1
ATOM 941 O O . GLY A 1 120 ? 8.077 -6.256 -30.891 1.00 90.75 120 GLY A O 1
ATOM 942 N N . ASP A 1 121 ? 9.870 -6.671 -32.184 1.00 91.06 121 ASP A N 1
ATOM 943 C CA . ASP A 1 121 ? 9.633 -8.115 -32.335 1.00 91.06 121 ASP A CA 1
ATOM 944 C C . ASP A 1 121 ? 10.292 -8.973 -31.240 1.00 91.06 121 ASP A C 1
ATOM 946 O O . ASP A 1 121 ? 10.087 -10.189 -31.182 1.00 91.06 121 ASP A O 1
ATOM 950 N N . LYS A 1 122 ? 11.075 -8.363 -30.342 1.00 94.50 122 LYS A N 1
ATOM 951 C CA . LYS A 1 122 ? 11.767 -9.071 -29.260 1.00 94.50 122 LYS A CA 1
ATOM 952 C C . LYS A 1 122 ? 10.812 -9.291 -28.087 1.00 94.50 122 LYS A C 1
ATOM 954 O O . LYS A 1 122 ? 10.337 -8.326 -27.489 1.00 94.50 122 LYS A O 1
ATOM 959 N N . LEU A 1 123 ? 10.567 -10.554 -27.727 1.00 96.50 123 LEU A N 1
ATOM 960 C CA . LEU A 1 123 ? 9.942 -10.913 -26.451 1.00 96.50 123 LEU A CA 1
ATOM 961 C C . LEU A 1 123 ? 10.968 -10.690 -25.333 1.00 96.50 123 LEU A C 1
ATOM 963 O O . LEU A 1 123 ? 12.020 -11.327 -25.317 1.00 96.50 123 LEU A O 1
ATOM 967 N N . LEU A 1 124 ? 10.671 -9.767 -24.424 1.00 97.56 124 LEU A N 1
ATOM 968 C CA . LEU A 1 124 ? 11.512 -9.451 -23.272 1.00 97.56 124 LEU A CA 1
ATOM 969 C C . LEU A 1 124 ? 11.192 -10.344 -22.074 1.00 97.56 124 LEU A C 1
ATOM 971 O O . LEU A 1 124 ? 12.105 -10.742 -21.356 1.00 97.56 124 LEU A O 1
ATOM 975 N N . ALA A 1 125 ? 9.910 -10.654 -21.865 1.00 97.06 125 ALA A N 1
ATOM 976 C CA . ALA A 1 125 ? 9.454 -11.515 -20.782 1.00 97.06 125 ALA A CA 1
ATOM 977 C C . ALA A 1 125 ? 8.077 -12.117 -21.069 1.00 97.06 125 ALA A C 1
ATOM 979 O O . ALA A 1 125 ? 7.236 -11.493 -21.716 1.00 97.06 125 ALA A O 1
ATOM 980 N N . GLU A 1 126 ? 7.842 -13.305 -20.521 1.00 97.56 126 GLU A N 1
ATOM 981 C CA . GLU A 1 126 ? 6.520 -13.910 -20.387 1.00 97.56 126 GLU A CA 1
ATOM 982 C C . GLU A 1 126 ? 6.268 -14.194 -18.905 1.00 97.56 126 GLU A C 1
ATOM 984 O O . GLU A 1 126 ? 7.071 -14.856 -18.248 1.00 97.56 126 GLU A O 1
ATOM 989 N N . ILE A 1 127 ? 5.163 -13.668 -18.383 1.00 94.88 127 ILE A N 1
ATOM 990 C CA . ILE A 1 127 ? 4.731 -13.833 -16.996 1.00 94.88 127 ILE A CA 1
ATOM 991 C C . ILE A 1 127 ? 3.506 -14.754 -17.026 1.00 94.88 127 ILE A C 1
ATOM 993 O O . ILE A 1 127 ? 2.447 -14.296 -17.464 1.00 94.88 127 ILE A O 1
ATOM 997 N N . PRO A 1 128 ? 3.629 -16.041 -16.661 1.00 95.94 128 PRO A N 1
ATOM 998 C CA . PRO A 1 128 ? 2.514 -16.982 -16.709 1.00 95.94 128 PRO A CA 1
ATOM 999 C C . PRO A 1 128 ? 1.555 -16.801 -15.525 1.00 95.94 128 PRO A C 1
ATOM 1001 O O . PRO A 1 128 ? 1.921 -16.213 -14.509 1.00 95.94 128 PRO A O 1
ATOM 1004 N N . ASP A 1 129 ? 0.347 -17.348 -15.668 1.00 90.31 129 ASP A N 1
ATOM 1005 C CA . ASP A 1 129 ? -0.630 -17.577 -14.595 1.00 90.31 129 ASP A CA 1
ATOM 1006 C C . ASP A 1 129 ? -0.912 -16.332 -13.737 1.00 90.31 129 ASP A C 1
ATOM 1008 O O . ASP A 1 129 ? -0.818 -16.337 -12.508 1.00 90.31 129 ASP A O 1
ATOM 1012 N N . VAL A 1 130 ? -1.268 -15.231 -14.401 1.00 91.19 130 VAL A N 1
ATOM 1013 C CA . VAL A 1 130 ? -1.565 -13.963 -13.729 1.00 91.19 130 VAL A CA 1
ATOM 1014 C C . VAL A 1 130 ? -3.004 -13.989 -13.235 1.00 91.19 130 VAL A C 1
ATOM 1016 O O . VAL A 1 130 ? -3.952 -13.650 -13.948 1.00 91.19 130 VAL A O 1
ATOM 1019 N N . THR A 1 131 ? -3.153 -14.398 -11.984 1.00 87.50 131 THR A N 1
ATOM 1020 C CA . THR A 1 131 ? -4.415 -14.394 -11.251 1.00 87.50 131 THR A CA 1
ATOM 1021 C C . THR A 1 131 ? -4.524 -13.143 -10.377 1.00 87.50 131 THR A C 1
ATOM 1023 O O . THR A 1 131 ? -3.559 -12.385 -10.215 1.00 87.50 131 THR A O 1
ATOM 1026 N N . PRO A 1 132 ? -5.691 -12.900 -9.761 1.00 83.56 132 PRO A N 1
ATOM 1027 C CA . PRO A 1 132 ? -5.829 -11.885 -8.743 1.00 83.56 132 PRO A CA 1
ATOM 1028 C C . PRO A 1 132 ? -4.903 -12.273 -7.614 1.00 83.56 132 PRO A C 1
ATOM 1030 O O . PRO A 1 132 ? -4.998 -13.382 -7.083 1.00 83.56 132 PRO A O 1
ATOM 1033 N N . GLN A 1 133 ? -3.987 -11.369 -7.281 1.00 67.62 133 GLN A N 1
ATOM 1034 C CA . GLN A 1 133 ? -3.375 -11.470 -5.979 1.00 67.62 133 GLN A CA 1
ATOM 1035 C C . GLN A 1 133 ? -4.514 -11.212 -5.011 1.00 67.62 133 GLN A C 1
ATOM 1037 O O . GLN A 1 133 ? -5.153 -10.160 -5.038 1.00 67.62 133 GLN A O 1
ATOM 1042 N N . GLU A 1 134 ? -4.818 -12.230 -4.214 1.00 56.56 134 GLU A N 1
ATOM 1043 C CA . GLU A 1 134 ? -5.547 -12.027 -2.982 1.00 56.56 134 GLU A CA 1
ATOM 1044 C C . GLU A 1 134 ? -4.763 -10.938 -2.258 1.00 56.56 134 GLU A C 1
ATOM 1046 O O . GLU A 1 134 ? -3.626 -11.176 -1.845 1.00 56.56 134 GLU A O 1
ATOM 1051 N N . THR A 1 135 ? -5.288 -9.706 -2.266 1.00 54.44 135 THR A N 1
ATOM 1052 C CA . THR A 1 135 ? -4.716 -8.568 -1.547 1.00 54.44 135 THR A CA 1
ATOM 1053 C C . THR A 1 135 ? -4.471 -9.112 -0.166 1.00 54.44 135 THR A C 1
ATOM 1055 O O . THR A 1 135 ? -5.476 -9.436 0.464 1.00 54.44 135 THR A O 1
ATOM 1058 N N . ALA A 1 136 ? -3.200 -9.367 0.190 1.00 48.91 136 ALA A N 1
ATOM 1059 C CA . ALA A 1 136 ? -2.840 -10.343 1.213 1.00 48.91 136 ALA A CA 1
ATOM 1060 C C . ALA A 1 136 ? -3.841 -10.219 2.346 1.00 48.91 136 ALA A C 1
ATOM 1062 O O . ALA A 1 136 ? -3.836 -9.192 3.026 1.00 48.91 136 ALA A O 1
ATOM 1063 N N . SER A 1 137 ? -4.792 -11.164 2.426 1.00 54.16 137 SER A N 1
ATOM 1064 C CA . SER A 1 137 ? -5.922 -10.964 3.321 1.00 54.16 137 SER A CA 1
ATOM 1065 C C . SER A 1 137 ? -5.278 -10.802 4.678 1.00 54.16 137 SER A C 1
ATOM 1067 O O . SER A 1 137 ? -4.492 -11.675 5.085 1.00 54.16 137 SER A O 1
ATOM 1069 N N . LEU A 1 138 ? -5.496 -9.649 5.314 1.00 62.12 138 LEU A N 1
ATOM 1070 C CA . LEU A 1 138 ? -5.031 -9.494 6.674 1.00 62.12 138 LEU A CA 1
ATOM 1071 C C . LEU A 1 138 ? -5.562 -10.729 7.406 1.00 62.12 138 LEU A C 1
ATOM 1073 O O . LEU A 1 138 ? -6.749 -11.038 7.274 1.00 62.12 138 LEU A O 1
ATOM 1077 N N . PRO A 1 139 ? -4.712 -11.472 8.130 1.00 70.38 139 PRO A N 1
ATOM 1078 C CA . PRO A 1 139 ? -5.178 -12.580 8.956 1.00 70.38 139 PRO A CA 1
ATOM 1079 C C . PRO A 1 139 ? -6.127 -12.095 10.063 1.00 70.38 139 PRO A C 1
ATOM 1081 O O . PRO A 1 139 ? -6.626 -12.915 10.821 1.00 70.38 139 PRO A O 1
ATOM 1084 N N . ILE A 1 140 ? -6.368 -10.783 10.126 1.00 82.31 140 ILE A N 1
ATOM 1085 C CA . ILE A 1 140 ? -7.294 -10.103 10.999 1.00 82.31 140 ILE A CA 1
ATOM 1086 C C . ILE A 1 140 ? -8.333 -9.329 10.187 1.00 82.31 140 ILE A C 1
ATOM 1088 O O . ILE A 1 140 ? -8.012 -8.658 9.198 1.00 82.31 140 ILE A O 1
ATOM 1092 N N . LYS A 1 141 ? -9.595 -9.397 10.601 1.00 89.62 141 LYS A N 1
ATOM 1093 C CA . LYS A 1 141 ? -10.634 -8.516 10.071 1.00 89.62 141 LYS A CA 1
ATOM 1094 C C . LYS A 1 141 ? -10.471 -7.143 10.702 1.00 89.62 141 LYS A C 1
ATOM 1096 O O . LYS A 1 141 ? -10.390 -7.025 11.917 1.00 89.62 141 LYS A O 1
ATOM 1101 N N . VAL A 1 142 ? -10.473 -6.108 9.876 1.00 92.44 142 VAL A N 1
ATOM 1102 C CA . VAL A 1 142 ? -10.586 -4.727 10.346 1.00 92.44 142 VAL A CA 1
ATOM 1103 C C . VAL A 1 142 ? -12.040 -4.314 10.198 1.00 92.44 142 VAL A C 1
ATOM 1105 O O . VAL A 1 142 ? -12.595 -4.454 9.106 1.00 92.44 142 VAL A O 1
ATOM 1108 N N . GLY A 1 143 ? -12.643 -3.874 11.296 1.00 92.88 143 GLY A N 1
ATOM 1109 C CA . GLY A 1 143 ? -14.024 -3.403 11.337 1.00 92.88 143 GLY A CA 1
ATOM 1110 C C . GLY A 1 143 ? -14.117 -1.897 11.541 1.00 92.88 143 GLY A C 1
ATOM 1111 O O . GLY A 1 143 ? -13.109 -1.195 11.608 1.00 92.88 143 GLY A O 1
ATOM 1112 N N . THR A 1 144 ? -15.348 -1.426 11.678 1.00 94.75 144 THR A N 1
ATOM 1113 C CA . THR A 1 144 ? -15.671 -0.069 12.113 1.00 94.75 144 THR A CA 1
ATOM 1114 C C . THR A 1 144 ? -16.377 -0.108 13.464 1.00 94.75 144 THR A C 1
ATOM 1116 O O . THR A 1 144 ? -16.854 -1.161 13.885 1.00 94.75 144 THR A O 1
ATOM 1119 N N . PHE A 1 145 ? -16.420 1.031 14.146 1.00 94.81 145 PHE A N 1
ATOM 1120 C CA . PHE A 1 145 ? -17.125 1.217 15.412 1.00 94.81 145 PHE A CA 1
ATOM 1121 C C . PHE A 1 145 ? -17.973 2.491 15.384 1.00 94.81 145 PHE A C 1
ATOM 1123 O O . PHE A 1 145 ? -17.743 3.417 14.604 1.00 94.81 145 PHE A O 1
ATOM 1130 N N . THR A 1 146 ? -18.977 2.533 16.242 1.00 94.06 146 THR A N 1
ATOM 1131 C CA . THR A 1 146 ? -19.878 3.665 16.462 1.00 94.06 146 THR A CA 1
ATOM 1132 C C . THR A 1 146 ? -19.352 4.589 17.560 1.00 94.06 146 THR A C 1
ATOM 1134 O O . THR A 1 146 ? -18.475 4.216 18.340 1.00 94.06 146 THR A O 1
ATOM 1137 N N . SER A 1 147 ? -19.906 5.802 17.659 1.00 91.00 147 SER A N 1
ATOM 1138 C CA . SER A 1 147 ? -19.602 6.701 18.780 1.00 91.00 147 SER A CA 1
ATOM 1139 C C . SER A 1 147 ? -19.912 6.057 20.132 1.00 91.00 147 SER A C 1
ATOM 1141 O O . SER A 1 147 ? -19.130 6.210 21.062 1.00 91.00 147 SER A O 1
ATOM 1143 N N . ASP A 1 148 ? -21.024 5.324 20.234 1.00 92.12 148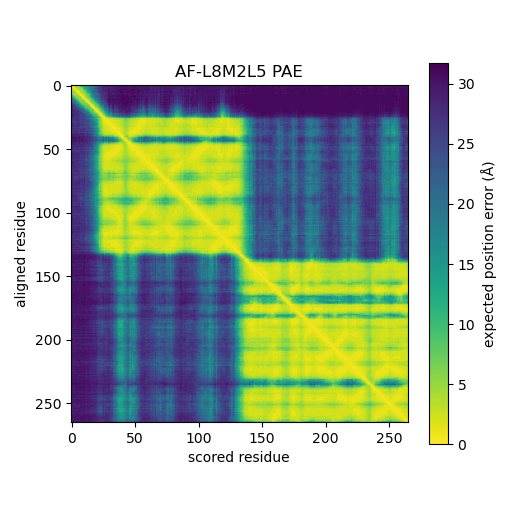 ASP A N 1
ATOM 1144 C CA . ASP A 1 148 ? -21.450 4.687 21.484 1.00 92.12 148 ASP A CA 1
ATOM 1145 C C . ASP A 1 148 ? -20.429 3.634 21.938 1.00 92.12 148 ASP A C 1
ATOM 1147 O O . ASP A 1 148 ? -19.985 3.663 23.082 1.00 92.12 148 ASP A O 1
ATOM 1151 N N . GLU A 1 149 ? -19.959 2.780 21.022 1.00 93.75 149 GLU A N 1
ATOM 1152 C CA . GLU A 1 149 ? -18.903 1.797 21.310 1.00 93.75 149 GLU A CA 1
ATOM 1153 C C . GLU A 1 149 ? -17.584 2.462 21.726 1.00 93.75 149 GLU A C 1
ATOM 1155 O O . GLU A 1 149 ? -16.889 1.961 22.611 1.00 93.75 149 GLU A O 1
ATOM 1160 N N . LEU A 1 150 ? -17.240 3.603 21.115 1.00 93.81 150 LEU A N 1
ATOM 1161 C CA . LEU A 1 150 ? -16.058 4.374 21.495 1.00 93.81 150 LEU A CA 1
ATOM 1162 C C . LEU A 1 150 ? -16.183 4.928 22.922 1.00 93.81 150 LEU A C 1
ATOM 1164 O O . LEU A 1 150 ? -15.241 4.800 23.704 1.00 93.81 150 LEU A O 1
ATOM 1168 N N . PHE A 1 151 ? -17.324 5.530 23.267 1.00 92.00 151 PHE A N 1
ATOM 1169 C CA . PHE A 1 151 ? -17.563 6.074 24.607 1.00 92.00 151 PHE A CA 1
ATOM 1170 C C . PHE A 1 151 ? -17.616 4.975 25.674 1.00 92.00 151 PHE A C 1
ATOM 1172 O O . PHE A 1 151 ? -17.039 5.141 26.749 1.00 92.00 151 PHE A O 1
ATOM 1179 N N . ASP A 1 152 ? -18.235 3.832 25.372 1.00 93.06 152 ASP A N 1
ATOM 1180 C CA . ASP A 1 152 ? -18.292 2.675 26.273 1.00 93.06 152 ASP A CA 1
ATOM 1181 C C . ASP A 1 152 ? -16.896 2.097 26.568 1.00 93.06 1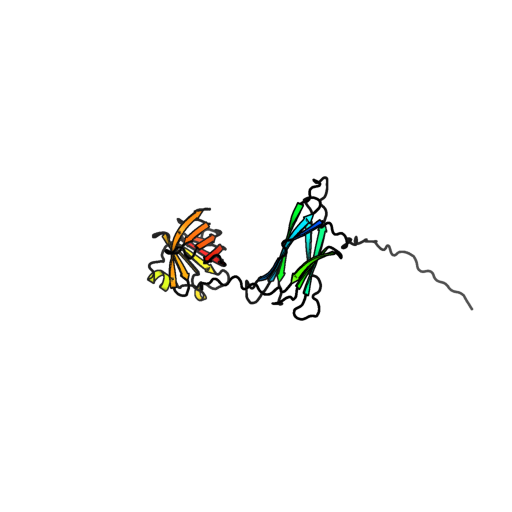52 ASP A C 1
ATOM 1183 O O . ASP A 1 152 ? -16.645 1.593 27.666 1.00 93.06 152 ASP A O 1
ATOM 1187 N N . ALA A 1 153 ? -15.960 2.217 25.622 1.00 90.69 153 ALA A N 1
ATOM 1188 C CA . ALA A 1 153 ? -14.558 1.835 25.796 1.00 90.69 153 ALA A CA 1
ATOM 1189 C C . ALA A 1 153 ? -13.700 2.893 26.516 1.00 90.69 153 ALA A C 1
ATOM 1191 O O . ALA A 1 153 ? -12.485 2.725 26.631 1.00 90.69 153 ALA A O 1
ATOM 1192 N N . GLY A 1 154 ? -14.310 3.976 27.007 1.00 89.06 154 GLY A N 1
ATOM 1193 C CA . GLY A 1 154 ? -13.602 5.087 27.644 1.00 89.06 154 GLY A CA 1
ATOM 1194 C C . GLY A 1 154 ? -12.849 5.981 26.658 1.00 89.06 154 GLY A C 1
ATOM 1195 O O . GLY A 1 154 ? -11.960 6.719 27.070 1.00 89.06 154 GLY A O 1
ATOM 1196 N N . GLY A 1 155 ? -13.169 5.898 25.366 1.00 88.31 155 GLY A N 1
ATOM 1197 C CA . GLY A 1 155 ? -12.707 6.837 24.351 1.00 88.31 155 GLY A CA 1
ATOM 1198 C C . GLY A 1 155 ? -13.650 8.032 24.182 1.00 88.31 155 GLY A C 1
ATOM 1199 O O . GLY A 1 155 ? -14.550 8.278 24.987 1.00 88.31 155 GLY A O 1
ATOM 1200 N N . GLY A 1 156 ? -13.454 8.767 23.086 1.00 84.38 156 GLY A N 1
ATOM 1201 C CA . GLY A 1 156 ? -14.230 9.959 22.746 1.00 84.38 156 GLY A CA 1
ATOM 1202 C C . GLY A 1 156 ? -13.572 11.258 23.213 1.00 84.38 156 GLY A C 1
ATOM 1203 O O . GLY A 1 156 ? -12.404 11.280 23.596 1.00 84.38 156 GLY A O 1
ATOM 1204 N N . GLY A 1 157 ? -14.316 12.362 23.125 1.00 86.62 157 GLY A N 1
ATOM 1205 C CA . GLY A 1 157 ? -13.789 13.700 23.400 1.00 86.62 157 GLY A CA 1
ATOM 1206 C C . GLY A 1 157 ? -12.911 14.233 22.265 1.00 86.62 157 GLY A C 1
ATOM 1207 O O . GLY A 1 157 ? -13.135 13.914 21.096 1.00 86.62 157 GLY A O 1
ATOM 1208 N N . CYS A 1 158 ? -11.924 15.061 22.612 1.00 89.81 158 CYS A N 1
ATOM 1209 C CA . CYS A 1 158 ? -11.040 15.675 21.629 1.00 89.81 158 CYS A CA 1
ATOM 1210 C C . CYS A 1 158 ? -10.079 14.651 21.020 1.00 89.81 158 CYS A C 1
ATOM 1212 O O . CYS A 1 158 ? -9.366 13.938 21.735 1.00 89.81 158 CYS A O 1
ATOM 1214 N N . GLY A 1 159 ? -9.995 14.614 19.696 1.00 93.06 159 GLY A N 1
ATOM 1215 C CA . GLY A 1 159 ? -9.178 13.618 19.019 1.00 93.06 159 GLY A CA 1
ATOM 1216 C C . GLY A 1 159 ? -9.225 13.703 17.508 1.00 93.06 159 GLY A C 1
ATOM 1217 O O . GLY A 1 159 ? -9.820 14.608 16.934 1.00 93.06 159 GLY A O 1
ATOM 1218 N N . MET A 1 160 ? -8.557 12.749 16.866 1.00 94.94 160 MET A N 1
ATOM 1219 C CA . MET A 1 160 ? -8.635 12.519 15.425 1.00 94.94 160 MET A CA 1
ATOM 1220 C C . MET A 1 160 ? -9.541 11.325 15.168 1.00 94.94 160 MET A C 1
ATOM 1222 O O . MET A 1 160 ? -9.262 10.233 15.663 1.00 94.94 160 MET A O 1
ATOM 1226 N N . THR A 1 161 ? -10.578 11.528 14.362 1.00 94.62 161 THR A N 1
ATOM 1227 C CA . THR A 1 161 ? -11.517 10.480 13.956 1.00 94.62 161 THR A CA 1
ATOM 1228 C C . THR A 1 161 ? -11.413 10.275 12.454 1.00 94.62 161 THR A C 1
ATOM 1230 O O . THR A 1 161 ? -11.526 11.232 11.691 1.00 94.62 161 THR A O 1
ATOM 1233 N N . LEU A 1 162 ? -11.189 9.034 12.022 1.00 95.44 162 LEU A N 1
ATOM 1234 C CA . LEU A 1 162 ? -10.984 8.678 10.618 1.00 95.44 162 LEU A 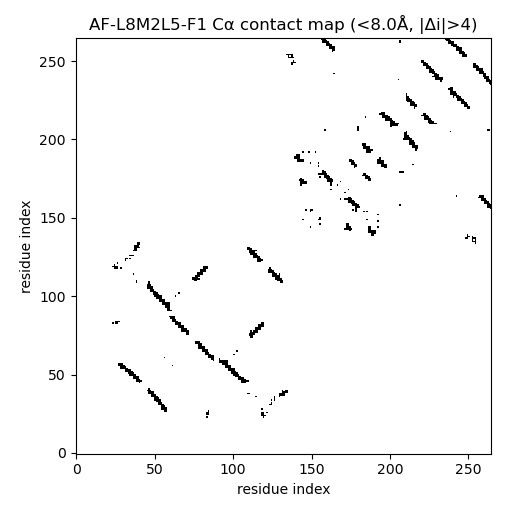CA 1
ATOM 1235 C C . LEU A 1 162 ? -11.985 7.606 10.182 1.00 95.44 162 LEU A C 1
ATOM 1237 O O . LEU A 1 162 ? -12.263 6.657 10.918 1.00 95.44 162 LEU A O 1
ATOM 1241 N N . TRP A 1 163 ? -12.479 7.722 8.954 1.00 93.88 163 TRP A N 1
ATOM 1242 C CA . TRP A 1 163 ? -13.364 6.755 8.302 1.00 93.88 163 TRP A CA 1
ATOM 1243 C C . TRP A 1 163 ? -12.967 6.556 6.838 1.00 93.88 163 TRP A C 1
ATOM 1245 O O . TRP A 1 163 ? -12.252 7.373 6.257 1.00 93.88 163 TRP A O 1
ATOM 1255 N N . GLU A 1 164 ? -13.406 5.457 6.222 1.00 88.31 164 GLU A N 1
ATOM 1256 C CA . GLU A 1 164 ? -13.057 5.160 4.829 1.00 88.31 164 GLU A CA 1
ATOM 1257 C C . GLU A 1 164 ? -13.636 6.200 3.855 1.00 88.31 164 GLU A C 1
ATOM 1259 O O . GLU A 1 164 ? -14.832 6.492 3.867 1.00 88.31 164 GLU A O 1
ATOM 1264 N N . SER A 1 165 ? -12.801 6.717 2.946 1.00 74.19 165 SER A N 1
ATOM 1265 C CA . SER A 1 165 ? -13.129 7.867 2.085 1.00 74.19 165 SER A CA 1
ATOM 1266 C C . SER A 1 165 ? -14.312 7.676 1.127 1.00 74.19 165 SER A C 1
ATOM 1268 O O . SER A 1 165 ? -14.728 8.629 0.471 1.00 74.19 165 SER A O 1
ATOM 1270 N N . LYS A 1 166 ? -14.818 6.452 0.967 1.00 69.81 166 LYS A N 1
ATOM 1271 C CA . LYS A 1 166 ? -15.882 6.114 0.008 1.00 69.81 166 LYS A CA 1
ATOM 1272 C C . LYS A 1 166 ? -17.238 5.873 0.665 1.00 69.81 166 LYS A C 1
ATOM 1274 O O . LYS A 1 166 ? -18.178 5.523 -0.050 1.00 69.81 166 LYS A O 1
ATOM 1279 N N . THR A 1 167 ? -17.348 6.058 1.978 1.00 65.31 167 THR A N 1
ATOM 1280 C CA . THR A 1 167 ? -18.555 5.685 2.714 1.00 65.31 167 THR A CA 1
ATOM 1281 C C . THR A 1 167 ? -19.131 6.861 3.489 1.00 65.31 167 THR A C 1
ATOM 1283 O O . THR A 1 167 ? -18.401 7.687 4.027 1.00 65.31 167 THR A O 1
ATOM 1286 N N . ASP A 1 168 ? -20.462 6.937 3.531 1.00 68.94 168 ASP A N 1
ATOM 1287 C CA . ASP A 1 168 ? -21.180 7.852 4.418 1.00 68.94 168 ASP A CA 1
ATOM 1288 C C . ASP A 1 168 ? -20.924 7.425 5.869 1.00 68.94 168 ASP A C 1
ATOM 1290 O O . ASP A 1 168 ? -21.238 6.291 6.246 1.00 68.94 168 ASP A O 1
ATOM 1294 N N . VAL A 1 169 ? -20.340 8.315 6.678 1.00 70.00 169 VAL A N 1
ATOM 1295 C CA . VAL A 1 169 ? -19.933 7.993 8.053 1.00 70.00 169 VAL A CA 1
ATOM 1296 C C . VAL A 1 169 ? -21.123 7.580 8.920 1.00 70.00 169 VAL A C 1
ATOM 1298 O O . VAL A 1 169 ? -20.967 6.733 9.796 1.00 70.00 169 VAL A O 1
ATOM 1301 N N . GLN A 1 170 ? -22.331 8.088 8.632 1.00 66.31 170 GLN A N 1
ATOM 1302 C CA . GLN A 1 170 ? -23.539 7.698 9.368 1.00 66.31 170 GLN A CA 1
ATOM 1303 C C . GLN A 1 170 ? -23.969 6.253 9.091 1.00 66.31 170 GLN A C 1
ATOM 1305 O O . GLN A 1 170 ? -24.747 5.688 9.855 1.00 66.31 170 GLN A O 1
ATOM 1310 N N . GLN A 1 171 ? -23.478 5.653 8.005 1.00 64.69 171 GLN A N 1
ATOM 1311 C CA . GLN A 1 171 ? -23.792 4.279 7.614 1.00 64.69 171 GLN A CA 1
ATOM 1312 C C . GLN A 1 171 ? -22.622 3.317 7.853 1.00 64.69 171 GLN A C 1
ATOM 1314 O O . GLN A 1 171 ? -22.861 2.133 8.077 1.00 64.69 171 GLN A O 1
ATOM 1319 N N . ALA A 1 172 ? -21.376 3.801 7.804 1.00 73.56 172 ALA A N 1
ATOM 1320 C CA . ALA A 1 172 ? -20.179 2.976 7.981 1.00 73.56 172 ALA A CA 1
ATOM 1321 C C . ALA A 1 172 ? -19.613 2.959 9.400 1.00 73.56 172 ALA A C 1
ATOM 1323 O O . ALA A 1 172 ? -18.981 1.970 9.758 1.00 73.56 172 ALA A O 1
ATOM 1324 N N . GLY A 1 173 ? -19.792 4.021 10.188 1.00 89.81 173 GLY A N 1
ATOM 1325 C CA . GLY A 1 173 ? -19.043 4.213 11.430 1.00 89.81 173 GLY A CA 1
ATOM 1326 C C . GLY A 1 173 ? -17.587 4.632 11.193 1.00 89.81 173 GLY A C 1
ATOM 1327 O O . GLY A 1 173 ? -17.174 4.957 10.075 1.00 89.81 173 GLY A O 1
ATOM 1328 N N . PHE A 1 174 ? -16.806 4.638 12.267 1.00 94.12 174 PHE A N 1
ATOM 1329 C CA . PHE A 1 174 ? -15.414 5.073 12.282 1.00 94.12 174 PHE A CA 1
ATOM 1330 C C . PHE A 1 174 ? -14.463 3.894 12.152 1.00 94.12 174 PHE A C 1
ATOM 1332 O O . PHE A 1 174 ? -14.701 2.818 12.694 1.00 94.12 174 PHE A O 1
ATOM 1339 N N . LEU A 1 175 ? -13.363 4.111 11.441 1.00 94.94 175 LEU A N 1
ATOM 1340 C CA . LEU A 1 175 ? -12.301 3.124 11.280 1.00 94.94 175 LEU A CA 1
ATOM 1341 C C . LEU A 1 175 ? -11.236 3.269 12.372 1.00 94.94 175 LEU A C 1
ATOM 1343 O O . LEU A 1 175 ? -10.650 2.278 12.798 1.00 94.94 175 LEU A O 1
ATOM 1347 N N . PHE A 1 176 ? -10.968 4.499 12.811 1.00 97.44 176 PHE A N 1
ATOM 1348 C CA . PHE A 1 176 ? -9.907 4.797 13.766 1.00 97.44 176 PHE A CA 1
ATOM 1349 C C . PHE A 1 176 ? -10.232 6.049 14.581 1.00 97.44 176 PHE A C 1
ATOM 1351 O O . PHE A 1 176 ? -10.750 7.029 14.041 1.00 97.44 176 PHE A O 1
ATOM 1358 N N . PHE A 1 177 ? -9.867 6.027 15.861 1.00 96.56 177 PHE A N 1
ATOM 1359 C CA . PHE A 1 177 ? -9.885 7.194 16.740 1.00 96.56 177 PHE A CA 1
ATOM 1360 C C . PHE A 1 177 ? -8.555 7.311 17.483 1.00 96.56 177 PHE A C 1
ATOM 1362 O O . PHE A 1 177 ? -7.984 6.299 17.879 1.00 96.56 177 PHE A O 1
ATOM 1369 N N . HIS A 1 178 ? -8.081 8.532 17.713 1.00 96.38 178 HIS A N 1
ATOM 1370 C CA . HIS A 1 178 ? -6.963 8.814 18.614 1.00 96.38 178 HIS A CA 1
ATOM 1371 C C . HIS A 1 178 ? -7.269 10.050 19.455 1.00 96.38 178 HIS A C 1
ATOM 1373 O O . HIS A 1 178 ? -7.342 11.162 18.927 1.00 96.38 178 HIS A O 1
ATOM 1379 N N . GLY A 1 179 ? -7.465 9.826 20.754 1.00 91.88 179 GLY A N 1
ATOM 1380 C CA . GLY A 1 179 ? -7.799 10.856 21.731 1.00 91.88 179 GLY A CA 1
ATOM 1381 C C . GLY A 1 179 ? -6.568 11.610 22.225 1.00 91.88 179 GLY A C 1
ATOM 1382 O O . GLY A 1 179 ? -5.473 11.056 22.313 1.00 91.88 179 GLY A O 1
ATOM 1383 N N . ILE A 1 180 ? -6.753 12.886 22.562 1.00 85.50 180 ILE A N 1
ATOM 1384 C CA . ILE A 1 180 ? -5.667 13.779 22.996 1.00 85.50 180 ILE A CA 1
ATOM 1385 C C . ILE A 1 180 ? -5.418 13.681 24.507 1.00 85.50 180 ILE A C 1
ATOM 1387 O O . ILE A 1 180 ? -4.264 13.721 24.926 1.00 85.50 180 ILE A O 1
ATOM 1391 N N . GLU A 1 181 ? -6.473 13.554 25.317 1.00 73.12 181 GLU A N 1
ATOM 1392 C CA . GLU A 1 181 ? -6.382 13.656 26.784 1.00 73.12 181 GLU A CA 1
ATOM 1393 C C . GLU A 1 181 ? -5.642 12.467 27.411 1.00 73.12 181 GLU A C 1
ATOM 1395 O O . GLU A 1 181 ? -4.693 12.664 28.170 1.00 73.12 181 GLU A O 1
ATOM 1400 N N . ASP A 1 182 ? -6.002 11.247 27.007 1.00 70.75 182 ASP A N 1
ATOM 1401 C CA . ASP A 1 182 ? -5.391 10.013 27.517 1.00 70.75 182 ASP A CA 1
ATOM 1402 C C . ASP A 1 182 ? -4.395 9.381 26.527 1.00 70.75 182 ASP A C 1
ATOM 1404 O O . ASP A 1 182 ? -3.756 8.372 26.828 1.00 70.75 182 ASP A O 1
ATOM 1408 N N . GLY A 1 183 ? -4.253 9.958 25.324 1.00 79.75 183 GLY A N 1
ATOM 1409 C CA . GLY A 1 183 ? -3.373 9.456 24.258 1.00 79.75 183 GLY A CA 1
ATOM 1410 C C . GLY A 1 183 ? -3.770 8.085 23.693 1.00 79.75 183 GLY A C 1
ATOM 1411 O O . GLY A 1 183 ? -3.001 7.488 22.935 1.00 79.75 183 GLY A O 1
ATOM 1412 N N . ALA A 1 184 ? -4.937 7.567 24.082 1.00 88.00 184 ALA A N 1
ATOM 1413 C CA . ALA A 1 184 ? -5.438 6.274 23.650 1.00 88.00 184 ALA A CA 1
ATOM 1414 C C . ALA A 1 184 ? -5.927 6.345 22.199 1.00 88.00 184 ALA A C 1
ATOM 1416 O O . ALA A 1 184 ? -6.683 7.243 21.815 1.00 88.00 184 ALA A O 1
ATOM 1417 N N . ALA A 1 185 ? -5.504 5.374 21.394 1.00 96.50 185 ALA A N 1
ATOM 1418 C CA . ALA A 1 185 ? -6.036 5.151 20.059 1.00 96.50 185 ALA A CA 1
ATOM 1419 C C . ALA A 1 185 ? -6.865 3.867 20.018 1.00 96.50 185 ALA A C 1
ATOM 1421 O O . ALA A 1 185 ? -6.619 2.946 20.791 1.00 96.50 185 ALA A O 1
ATOM 1422 N N . PHE A 1 186 ? -7.846 3.805 19.123 1.00 97.31 186 PHE A N 1
ATOM 1423 C CA . PHE A 1 186 ? -8.804 2.709 19.039 1.00 97.31 186 PHE A CA 1
ATOM 1424 C C . PHE A 1 186 ? -9.046 2.300 17.591 1.00 97.31 186 PHE A C 1
ATOM 1426 O O . PHE A 1 186 ? -9.157 3.145 16.698 1.00 97.31 186 PHE A O 1
ATOM 1433 N N . MET A 1 187 ? -9.146 0.991 17.374 1.00 97.75 187 MET A N 1
ATOM 1434 C CA . MET A 1 187 ? -9.474 0.380 16.086 1.00 97.75 187 MET A CA 1
ATOM 1435 C C . MET A 1 187 ? -10.122 -0.991 16.313 1.00 97.75 187 MET A C 1
ATOM 1437 O O . MET A 1 187 ? -9.788 -1.675 17.281 1.00 97.75 187 MET A O 1
ATOM 1441 N N . VAL A 1 188 ? -11.048 -1.405 15.442 1.00 96.50 188 VAL A N 1
ATOM 1442 C CA . VAL A 1 188 ? -11.694 -2.724 15.553 1.00 96.50 188 VAL A CA 1
ATOM 1443 C C . VAL A 1 188 ? -10.893 -3.780 14.806 1.00 96.50 188 VAL A C 1
ATOM 1445 O O . VAL A 1 188 ? -10.682 -3.682 13.595 1.00 96.50 188 VAL A O 1
ATOM 1448 N N . PHE A 1 189 ? -10.527 -4.830 15.532 1.00 95.06 189 PHE A N 1
ATOM 1449 C CA . PHE A 1 189 ? -9.820 -6.002 15.040 1.00 95.06 189 PHE A CA 1
ATOM 1450 C C . PHE A 1 189 ? -10.581 -7.270 15.429 1.00 95.06 189 PHE A C 1
ATOM 1452 O O . PHE A 1 189 ? -10.889 -7.467 16.601 1.00 95.06 189 PHE A O 1
ATOM 1459 N N . ASP A 1 190 ? -10.908 -8.121 14.455 1.00 92.12 190 ASP A N 1
ATOM 1460 C CA . ASP A 1 190 ? -11.716 -9.335 14.650 1.00 92.12 190 ASP A CA 1
ATOM 1461 C C . ASP A 1 190 ? -12.962 -9.085 15.512 1.00 92.12 190 ASP A C 1
ATOM 1463 O O . ASP A 1 190 ? -13.227 -9.806 16.469 1.00 92.12 190 ASP A O 1
ATOM 1467 N N . GLU A 1 191 ? -13.715 -8.035 15.168 1.00 90.25 191 GLU A N 1
ATOM 1468 C CA . GLU A 1 191 ? -14.967 -7.647 15.843 1.00 90.25 191 GLU A CA 1
ATOM 1469 C C . GLU A 1 191 ? -14.771 -7.132 17.287 1.00 90.25 191 GLU A C 1
ATOM 1471 O O . GLU A 1 191 ? -15.748 -6.869 17.980 1.00 90.25 191 GLU A O 1
ATOM 1476 N N . ASN A 1 192 ? -13.525 -6.912 17.729 1.00 94.44 192 ASN A N 1
ATOM 1477 C CA . ASN A 1 192 ? -13.200 -6.343 19.038 1.00 94.44 192 ASN A CA 1
ATOM 1478 C C . ASN A 1 192 ? -12.592 -4.943 18.908 1.00 94.44 192 ASN A C 1
ATOM 1480 O O . ASN A 1 192 ? -11.578 -4.751 18.230 1.00 94.44 192 ASN A O 1
ATOM 1484 N N . LEU A 1 193 ? -13.169 -3.969 19.614 1.00 96.12 193 LEU A N 1
ATOM 1485 C CA . LEU A 1 193 ? -12.571 -2.645 19.756 1.00 96.12 193 LEU A CA 1
ATOM 1486 C C . LEU A 1 193 ? -11.302 -2.753 20.610 1.00 96.12 193 LEU A C 1
ATOM 1488 O O . LEU A 1 193 ? -11.346 -3.162 21.768 1.00 96.12 193 LEU A O 1
ATOM 1492 N N . THR A 1 194 ? -10.165 -2.426 20.007 1.00 96.62 194 THR A N 1
ATOM 1493 C CA . THR A 1 194 ? -8.838 -2.652 20.579 1.00 96.62 194 THR A CA 1
ATOM 1494 C C . THR A 1 194 ? -8.135 -1.326 20.817 1.00 96.62 194 THR A C 1
ATOM 1496 O O . THR A 1 194 ? -8.062 -0.490 19.912 1.00 96.62 194 THR A O 1
ATOM 1499 N N . THR A 1 195 ? -7.579 -1.157 22.016 1.00 96.25 195 THR A N 1
ATOM 1500 C CA . THR A 1 195 ? -6.734 -0.012 22.360 1.00 96.25 195 THR A CA 1
ATOM 1501 C C . THR A 1 195 ? -5.349 -0.159 21.736 1.00 96.25 195 THR A C 1
ATOM 1503 O O . THR A 1 195 ? -4.768 -1.245 21.694 1.00 96.25 195 THR A O 1
ATOM 1506 N N . LEU A 1 196 ? -4.806 0.952 21.255 1.00 96.75 196 LEU A N 1
ATOM 1507 C CA . LEU A 1 196 ? -3.508 1.043 20.614 1.00 96.75 196 LEU A CA 1
ATOM 1508 C C . LEU A 1 196 ? -2.638 2.074 21.325 1.00 96.75 196 LEU A C 1
ATOM 1510 O O . LEU A 1 196 ? -3.091 3.161 21.686 1.00 96.75 196 LEU A O 1
ATOM 1514 N N . SER A 1 197 ? -1.359 1.740 21.460 1.00 95.19 197 SER A N 1
ATOM 1515 C CA . SER A 1 197 ? -0.339 2.603 22.047 1.00 95.19 197 SER A CA 1
ATOM 1516 C C . SER A 1 197 ? 0.507 3.247 20.956 1.00 95.19 197 SER A C 1
ATOM 1518 O O . SER A 1 197 ? 1.070 2.554 20.105 1.00 95.19 197 SER A O 1
ATOM 1520 N N . ARG A 1 198 ? 0.632 4.578 20.982 1.00 95.69 198 ARG A N 1
ATOM 1521 C CA . ARG A 1 198 ? 1.474 5.324 20.037 1.00 95.69 198 ARG A CA 1
ATOM 1522 C C . ARG A 1 198 ? 2.957 5.082 20.322 1.00 95.69 198 ARG A C 1
ATOM 1524 O O . ARG A 1 198 ? 3.424 5.331 21.430 1.00 95.69 198 ARG A O 1
ATOM 1531 N N . THR A 1 199 ? 3.713 4.658 19.314 1.00 95.50 199 THR A N 1
ATOM 1532 C CA . THR A 1 199 ? 5.158 4.392 19.413 1.00 95.50 199 THR A CA 1
ATOM 1533 C C . THR A 1 199 ? 6.001 5.493 18.785 1.00 95.50 199 THR A C 1
ATOM 1535 O O . THR A 1 199 ? 7.062 5.830 19.310 1.00 95.50 199 THR A O 1
ATOM 1538 N N . THR A 1 200 ? 5.536 6.087 17.684 1.00 95.75 200 THR A N 1
ATOM 1539 C CA . THR A 1 200 ? 6.226 7.186 16.997 1.00 95.75 200 THR A CA 1
ATOM 1540 C C . THR A 1 200 ? 5.237 8.237 16.504 1.00 95.75 200 THR A C 1
ATOM 1542 O O . THR A 1 200 ? 4.067 7.946 16.247 1.00 95.75 200 THR A O 1
ATOM 1545 N N . ALA A 1 201 ? 5.715 9.479 16.391 1.00 95.94 201 ALA A N 1
ATOM 1546 C CA . ALA A 1 201 ? 4.958 10.592 15.834 1.00 95.94 201 ALA A CA 1
ATOM 1547 C C . ALA A 1 201 ? 5.899 11.606 15.164 1.00 95.94 201 ALA A C 1
ATOM 1549 O O . ALA A 1 201 ? 6.782 12.186 15.813 1.00 95.94 201 ALA A O 1
ATOM 1550 N N . GLU A 1 202 ? 5.661 11.893 13.890 1.00 95.88 202 GLU A N 1
ATOM 1551 C CA . GLU A 1 202 ? 6.441 12.823 13.074 1.00 95.88 202 GLU A CA 1
ATOM 1552 C C . GLU A 1 202 ? 5.569 13.632 12.103 1.00 95.88 202 GLU A C 1
ATOM 1554 O O . GLU A 1 202 ? 4.370 13.406 11.970 1.00 95.88 202 GLU A O 1
ATOM 1559 N N . GLY A 1 203 ? 6.177 14.630 11.461 1.00 95.31 203 GLY A N 1
ATOM 1560 C CA . GLY A 1 203 ? 5.480 15.560 10.574 1.00 95.31 203 GLY A CA 1
ATOM 1561 C C . GLY A 1 203 ? 4.893 16.782 11.289 1.00 95.31 203 GLY A C 1
ATOM 1562 O O . GLY A 1 203 ? 5.246 17.089 12.431 1.00 95.31 203 GLY A O 1
ATOM 1563 N N . GLN A 1 204 ? 4.031 17.507 10.572 1.00 93.81 204 GLN A N 1
ATOM 1564 C CA . GLN A 1 204 ? 3.356 18.713 11.057 1.00 93.81 204 GLN A CA 1
ATOM 1565 C C . GLN A 1 204 ? 2.462 18.396 12.262 1.00 93.81 204 GLN A C 1
ATOM 1567 O O . GLN A 1 204 ? 1.727 17.408 12.234 1.00 93.81 204 GLN A O 1
ATOM 1572 N N . GLU A 1 205 ? 2.539 19.243 13.290 1.00 92.44 205 GLU A N 1
ATOM 1573 C CA . GLU A 1 205 ? 1.723 19.162 14.502 1.00 92.44 205 GLU A CA 1
ATOM 1574 C C . GLU A 1 205 ? 0.349 19.813 14.293 1.00 92.44 205 GLU A C 1
ATOM 1576 O O . GLU A 1 205 ? 0.241 20.849 13.635 1.00 92.44 205 GLU A O 1
ATOM 1581 N N . PHE A 1 206 ? -0.694 19.201 14.853 1.00 90.25 206 PHE A N 1
ATOM 1582 C CA . PHE A 1 206 ? -2.060 19.723 14.885 1.00 90.25 206 PHE A CA 1
ATOM 1583 C C . PHE A 1 206 ? -2.796 19.128 16.087 1.00 90.25 206 PHE A C 1
ATOM 1585 O O . PHE A 1 206 ? -2.736 17.920 16.292 1.00 90.25 206 PHE A O 1
ATOM 1592 N N . TYR A 1 207 ? -3.466 19.954 16.896 1.00 85.06 207 TYR A N 1
ATOM 1593 C CA . TYR A 1 207 ? -4.283 19.506 18.037 1.00 85.06 207 TYR A CA 1
ATOM 1594 C C . TYR A 1 207 ? -3.613 18.420 18.914 1.00 85.06 207 TYR A C 1
ATOM 1596 O O . TYR A 1 207 ? -4.203 17.385 19.194 1.00 85.06 207 TYR A O 1
ATOM 1604 N N . GLY A 1 208 ? -2.341 18.602 19.302 1.00 83.94 208 GLY A N 1
ATOM 1605 C CA . GLY A 1 208 ? -1.603 17.628 20.133 1.00 83.94 208 GLY A CA 1
ATOM 1606 C C . GLY A 1 208 ? -1.206 16.319 19.423 1.00 83.94 208 GLY A C 1
ATOM 1607 O O . GLY A 1 208 ? -0.735 15.366 20.051 1.00 83.94 208 GLY A O 1
ATOM 1608 N N . GLN A 1 209 ? -1.378 16.264 18.104 1.00 91.19 209 GLN A N 1
ATOM 1609 C CA . GLN A 1 209 ? -1.096 15.126 17.235 1.00 91.19 209 GLN A CA 1
ATOM 1610 C C . GLN A 1 209 ? -0.124 15.511 16.121 1.00 91.19 209 GLN A C 1
ATOM 1612 O O . GLN A 1 209 ? 0.264 16.671 15.989 1.00 91.19 209 GLN A O 1
ATOM 1617 N N . LYS A 1 210 ? 0.291 14.528 15.315 1.00 95.31 210 LYS A N 1
ATOM 1618 C CA . LYS A 1 210 ? 1.126 14.764 14.134 1.00 95.31 210 LYS A CA 1
ATOM 1619 C C . LYS A 1 210 ? 0.615 14.024 12.905 1.00 95.31 210 LYS A C 1
ATOM 1621 O O . LYS A 1 210 ? -0.141 13.061 13.014 1.00 95.31 210 LYS A O 1
ATOM 1626 N N . THR A 1 211 ? 1.014 14.512 11.734 1.00 96.12 211 THR A N 1
ATOM 1627 C CA . THR A 1 211 ? 0.534 14.035 10.420 1.00 96.12 211 THR A CA 1
ATOM 1628 C C . THR A 1 211 ? 0.973 12.619 10.082 1.00 96.12 211 THR A C 1
ATOM 1630 O O . THR A 1 211 ? 0.330 11.980 9.255 1.00 96.12 211 THR A O 1
ATOM 1633 N N . GLU A 1 212 ? 1.997 12.097 10.754 1.00 97.12 212 GLU A N 1
ATOM 1634 C CA . GLU A 1 212 ? 2.395 10.698 10.678 1.00 97.12 212 GLU A CA 1
ATOM 1635 C C . GLU A 1 212 ? 2.578 10.117 12.082 1.00 97.12 212 GLU A C 1
ATOM 1637 O O . GLU A 1 212 ? 3.332 10.643 12.903 1.00 97.12 212 GLU A O 1
ATOM 1642 N N . GLN A 1 213 ? 1.860 9.037 12.382 1.00 97.44 213 GLN A N 1
ATOM 1643 C CA . GLN A 1 213 ? 1.871 8.389 13.692 1.00 97.44 213 GLN A CA 1
ATOM 1644 C C . GLN A 1 213 ? 1.855 6.871 13.528 1.00 97.44 213 GLN A C 1
ATOM 1646 O O . GLN A 1 213 ? 1.164 6.342 12.659 1.00 97.44 213 GLN A O 1
ATOM 1651 N N . THR A 1 214 ? 2.608 6.167 14.370 1.00 97.56 214 THR A N 1
ATOM 1652 C CA . THR A 1 214 ? 2.593 4.699 14.423 1.00 97.56 214 THR A CA 1
ATOM 1653 C C . THR A 1 214 ? 2.067 4.244 15.769 1.00 97.56 214 THR A C 1
ATOM 1655 O O . THR A 1 214 ? 2.460 4.775 16.809 1.00 97.56 214 THR A O 1
ATOM 1658 N N . PHE A 1 215 ? 1.204 3.239 15.739 1.00 97.81 215 PHE A N 1
ATOM 1659 C CA . PHE A 1 215 ? 0.587 2.630 16.902 1.00 97.81 215 PHE A CA 1
ATOM 1660 C C . PHE A 1 215 ? 0.776 1.114 16.877 1.00 97.81 215 PHE A C 1
ATOM 1662 O O . PHE A 1 215 ? 0.933 0.515 15.810 1.00 97.81 215 PHE A O 1
ATOM 1669 N N . VAL A 1 216 ? 0.750 0.492 18.051 1.00 97.38 216 VAL A N 1
ATOM 1670 C CA . VAL A 1 216 ? 0.810 -0.966 18.215 1.00 97.38 216 VAL A CA 1
ATOM 1671 C C . VAL A 1 216 ? -0.225 -1.442 19.227 1.00 97.38 216 VAL A C 1
ATOM 1673 O O . VAL A 1 216 ? -0.607 -0.686 20.122 1.00 97.38 216 VAL A O 1
ATOM 1676 N N . THR A 1 217 ? -0.662 -2.692 19.101 1.00 96.44 217 THR A N 1
ATOM 1677 C CA . THR A 1 217 ? -1.392 -3.392 20.169 1.00 96.44 217 THR A CA 1
ATOM 1678 C C . THR A 1 217 ? -0.478 -3.700 21.354 1.00 96.44 217 THR A C 1
ATOM 1680 O O . THR A 1 217 ? 0.746 -3.733 21.208 1.00 96.44 217 THR A O 1
ATOM 1683 N N . ASP A 1 218 ? -1.060 -3.971 22.523 1.00 93.56 218 ASP A N 1
ATOM 1684 C CA . ASP A 1 218 ? -0.307 -4.288 23.749 1.00 93.56 218 ASP A CA 1
ATOM 1685 C C . ASP A 1 218 ? 0.632 -5.497 23.585 1.00 93.56 218 ASP A C 1
ATOM 1687 O O . ASP A 1 218 ? 1.739 -5.521 24.126 1.00 93.56 218 ASP A O 1
ATOM 1691 N N . ASP A 1 219 ? 0.217 -6.489 22.795 1.00 93.88 219 ASP A N 1
ATOM 1692 C CA . ASP A 1 219 ? 1.009 -7.674 22.451 1.00 93.88 219 ASP A CA 1
ATOM 1693 C C . ASP A 1 219 ? 1.991 -7.451 21.285 1.00 93.88 219 ASP A C 1
ATOM 1695 O O . ASP A 1 219 ? 2.746 -8.358 20.931 1.00 93.88 219 ASP A O 1
ATOM 1699 N N . GLN A 1 220 ? 1.990 -6.253 20.691 1.00 92.94 220 GLN A N 1
ATOM 1700 C CA . GLN A 1 220 ? 2.778 -5.853 19.520 1.00 92.94 220 GLN A CA 1
ATOM 1701 C C . GLN A 1 220 ? 2.548 -6.727 18.273 1.00 92.94 220 GLN A C 1
ATOM 1703 O O . GLN A 1 220 ? 3.347 -6.694 17.334 1.00 92.94 220 GLN A O 1
ATOM 1708 N N . ALA A 1 221 ? 1.459 -7.502 18.225 1.00 93.38 221 ALA A N 1
ATOM 1709 C CA . ALA A 1 221 ? 1.133 -8.363 17.089 1.00 93.38 221 ALA A CA 1
ATOM 1710 C C . ALA A 1 221 ? 0.611 -7.582 15.871 1.00 93.38 221 ALA A C 1
ATOM 1712 O O . ALA A 1 221 ? 0.645 -8.091 14.741 1.00 93.38 221 ALA A O 1
ATOM 1713 N N . ILE A 1 222 ? 0.127 -6.357 16.091 1.00 96.12 222 ILE A N 1
ATOM 1714 C CA . ILE A 1 222 ? -0.420 -5.479 15.058 1.00 96.12 222 ILE A CA 1
ATOM 1715 C C . ILE A 1 222 ? 0.267 -4.122 15.136 1.00 96.12 222 ILE A C 1
ATOM 1717 O O . ILE A 1 222 ? 0.401 -3.533 16.206 1.00 96.12 222 ILE A O 1
ATOM 1721 N N . THR A 1 223 ? 0.676 -3.613 13.978 1.00 97.44 223 THR A N 1
ATOM 1722 C CA . THR A 1 223 ? 1.158 -2.241 13.799 1.00 97.44 223 THR A CA 1
ATOM 1723 C C . THR A 1 223 ? 0.177 -1.472 12.925 1.00 97.44 223 THR A C 1
ATOM 1725 O O . THR A 1 223 ? -0.216 -1.958 11.865 1.00 97.44 223 THR A O 1
ATOM 1728 N N . VAL A 1 224 ? -0.193 -0.267 13.345 1.00 97.94 224 VAL A N 1
ATOM 1729 C CA . VAL A 1 224 ? -1.069 0.647 12.608 1.00 97.94 224 VAL A CA 1
ATOM 1730 C C . VAL A 1 224 ? -0.300 1.931 12.343 1.00 97.94 224 VAL A C 1
ATOM 1732 O O . VAL A 1 224 ? 0.046 2.651 13.275 1.00 97.94 224 VAL A O 1
ATOM 1735 N N . GLN A 1 225 ? -0.021 2.227 11.079 1.00 98.06 225 GLN A N 1
ATOM 1736 C CA . GLN A 1 225 ? 0.574 3.496 10.669 1.00 98.06 225 GLN A CA 1
ATOM 1737 C C . GLN A 1 225 ? -0.520 4.392 10.099 1.00 98.06 225 GLN A C 1
ATOM 1739 O O . GLN A 1 225 ? -1.267 3.980 9.216 1.00 98.06 225 GLN A O 1
ATOM 1744 N N . VAL A 1 226 ? -0.609 5.614 10.606 1.00 97.75 226 VAL A N 1
ATOM 1745 C CA . VAL A 1 226 ? -1.591 6.615 10.198 1.00 97.75 226 VAL A CA 1
ATOM 1746 C C . VAL A 1 226 ? -0.841 7.787 9.588 1.00 97.75 226 VAL A C 1
ATOM 1748 O O . VAL A 1 226 ? -0.021 8.412 10.261 1.00 97.75 226 VAL A O 1
ATOM 1751 N N . LYS A 1 227 ? -1.121 8.084 8.319 1.00 95.19 227 LYS A N 1
ATOM 1752 C CA . LYS A 1 227 ? -0.617 9.264 7.609 1.00 95.19 227 LYS A CA 1
ATOM 1753 C C . LYS A 1 227 ? -1.787 10.098 7.125 1.00 95.19 227 LYS A C 1
ATOM 1755 O O . LYS A 1 227 ? -2.650 9.583 6.421 1.00 95.19 227 LYS A O 1
ATOM 1760 N N . VAL A 1 228 ? -1.819 11.378 7.460 1.00 93.88 228 VAL A N 1
ATOM 1761 C CA . VAL A 1 228 ? -2.923 12.273 7.100 1.00 93.88 228 VAL A CA 1
ATOM 1762 C C . VAL A 1 228 ? -2.405 13.556 6.477 1.00 93.88 228 VAL A C 1
ATOM 1764 O O . VAL A 1 228 ? -1.361 14.075 6.869 1.00 93.88 228 VAL A O 1
ATOM 1767 N N . ASN A 1 229 ? -3.158 14.082 5.515 1.00 88.62 229 ASN A N 1
ATOM 1768 C CA . ASN A 1 229 ? -2.956 15.421 4.987 1.00 88.62 229 ASN A CA 1
ATOM 1769 C C . ASN A 1 229 ? -3.989 16.352 5.613 1.00 88.62 229 ASN A C 1
ATOM 1771 O O . ASN A 1 229 ? -5.180 16.045 5.614 1.00 88.62 229 ASN A O 1
ATOM 1775 N N . LEU A 1 230 ? -3.528 17.488 6.127 1.00 91.00 230 LEU A N 1
ATOM 1776 C CA . LEU A 1 230 ? -4.402 18.490 6.725 1.00 91.00 230 LEU A CA 1
ATOM 1777 C C . LEU A 1 230 ? -5.050 19.342 5.632 1.00 91.00 230 LEU A C 1
ATOM 1779 O O . LEU A 1 230 ? -4.394 19.770 4.680 1.00 91.00 230 LEU A O 1
ATOM 1783 N N . GLY A 1 231 ? -6.353 19.549 5.767 1.00 85.94 231 GLY A N 1
ATOM 1784 C CA . GLY A 1 231 ? -7.144 20.459 4.956 1.00 85.94 231 GLY A CA 1
ATOM 1785 C C . GLY A 1 231 ? -7.149 21.871 5.529 1.00 85.94 231 GLY A C 1
ATOM 1786 O O . GLY A 1 231 ? -6.256 22.272 6.274 1.00 85.94 231 GLY A O 1
ATOM 1787 N N . ALA A 1 232 ? -8.175 22.636 5.160 1.00 79.88 232 ALA A N 1
ATOM 1788 C CA . ALA A 1 232 ? -8.416 23.934 5.773 1.00 79.88 232 ALA A CA 1
ATOM 1789 C C . ALA A 1 232 ? -8.801 23.772 7.253 1.00 79.88 232 ALA A C 1
ATOM 1791 O O . ALA A 1 232 ? -9.423 22.777 7.639 1.00 79.88 232 ALA A O 1
ATOM 1792 N N . GLU A 1 233 ? -8.445 24.766 8.065 1.00 76.31 233 GLU A N 1
ATOM 1793 C CA . GLU A 1 233 ? -8.971 24.896 9.423 1.00 76.31 233 GLU A CA 1
ATOM 1794 C C . GLU A 1 233 ? -10.500 25.047 9.365 1.00 76.31 233 GLU A C 1
ATOM 1796 O O . GLU A 1 233 ? -11.033 25.772 8.518 1.00 76.31 233 GLU A O 1
ATOM 1801 N N . GLY A 1 234 ? -11.197 24.306 10.226 1.00 66.38 234 GLY A N 1
ATOM 1802 C CA . GLY A 1 234 ? -12.649 24.342 10.364 1.00 66.38 234 GLY A CA 1
ATOM 1803 C C . GLY A 1 234 ? -13.134 25.546 11.177 1.00 66.38 234 GLY A C 1
ATOM 1804 O O . GLY A 1 234 ? -12.347 26.313 11.726 1.00 66.38 234 GLY A O 1
ATOM 1805 N N . GLU A 1 235 ? -14.457 25.716 11.263 1.00 60.12 235 GLU A N 1
ATOM 1806 C CA . GLU A 1 235 ? -15.079 26.872 11.935 1.00 60.12 235 GLU A CA 1
ATOM 1807 C C . GLU A 1 235 ? -15.026 26.808 13.476 1.00 60.12 235 GLU A C 1
ATOM 1809 O O . GLU A 1 235 ? -15.154 27.839 14.135 1.00 60.12 235 GLU A O 1
ATOM 1814 N N . ILE A 1 236 ? -14.842 25.617 14.056 1.00 63.16 236 ILE A N 1
ATOM 1815 C CA . ILE A 1 236 ? -14.836 25.367 15.506 1.00 63.16 236 ILE A CA 1
ATOM 1816 C C . ILE A 1 236 ? -13.689 24.402 15.786 1.00 63.16 236 ILE A C 1
ATOM 1818 O O . ILE A 1 236 ? -13.822 23.246 15.407 1.00 63.16 236 ILE A O 1
ATOM 1822 N N . GLU A 1 237 ? -12.570 24.899 16.330 1.00 75.88 237 GLU A N 1
ATOM 1823 C CA . GLU A 1 237 ? -11.420 24.146 16.887 1.00 75.88 237 GLU A CA 1
ATOM 1824 C C . GLU A 1 237 ? -11.161 22.752 16.281 1.00 75.88 237 GLU A C 1
ATOM 1826 O O . GLU A 1 237 ? -10.875 21.773 16.971 1.00 75.88 237 GLU A O 1
ATOM 1831 N N . SER A 1 238 ? -11.224 22.681 14.951 1.00 85.06 238 SER A N 1
ATOM 1832 C CA . SER A 1 238 ? -11.051 21.463 14.179 1.00 85.06 238 SER A CA 1
ATOM 1833 C C . SER A 1 238 ? -10.230 21.731 12.928 1.00 85.06 238 SER A C 1
ATOM 1835 O O . SER A 1 238 ? -10.145 22.851 12.419 1.00 85.06 238 SER A O 1
ATOM 1837 N N . VAL A 1 239 ? -9.584 20.688 12.428 1.00 90.06 239 VAL A N 1
ATOM 1838 C CA . VAL A 1 239 ? -8.944 20.660 11.117 1.00 90.06 239 VAL A CA 1
ATOM 1839 C C . VAL A 1 239 ? -9.496 19.480 10.341 1.00 90.06 239 VAL A C 1
ATOM 1841 O O . VAL A 1 239 ? -9.508 18.347 10.829 1.00 90.06 239 VAL A O 1
ATOM 1844 N N . GLY A 1 240 ? -9.946 19.758 9.120 1.00 90.31 240 GLY A N 1
ATOM 1845 C CA . GLY A 1 240 ? -10.411 18.709 8.229 1.00 90.31 240 GLY A CA 1
ATOM 1846 C C . GLY A 1 240 ? -9.254 17.847 7.744 1.00 90.31 240 GLY A C 1
ATOM 1847 O O . GLY A 1 240 ? -8.162 18.345 7.469 1.00 90.31 240 GLY A O 1
ATOM 1848 N N . ILE A 1 241 ? -9.499 16.553 7.581 1.00 91.81 241 ILE A N 1
ATOM 1849 C CA . ILE A 1 241 ? -8.570 15.592 6.983 1.00 91.81 241 ILE A CA 1
ATOM 1850 C C . ILE A 1 241 ? -9.188 15.134 5.657 1.00 91.81 241 ILE A C 1
ATOM 1852 O O . ILE A 1 241 ? -9.894 14.125 5.607 1.00 91.81 241 ILE A O 1
ATOM 1856 N N . PRO A 1 242 ? -8.959 15.867 4.550 1.00 85.19 242 PRO A N 1
ATOM 1857 C CA . PRO A 1 242 ? -9.566 15.545 3.259 1.00 85.19 242 PRO A CA 1
ATOM 1858 C C . PRO A 1 242 ? -9.091 14.202 2.700 1.00 85.19 242 PRO A C 1
ATOM 1860 O O . PRO A 1 242 ? -9.775 13.605 1.871 1.00 85.19 242 PRO A O 1
ATOM 1863 N N . ASN A 1 243 ? -7.897 13.753 3.095 1.00 87.75 243 ASN A N 1
ATOM 1864 C CA . ASN A 1 243 ? -7.360 12.454 2.725 1.00 87.75 243 ASN A CA 1
ATOM 1865 C C . ASN A 1 243 ? -6.258 12.003 3.692 1.00 87.75 243 ASN A C 1
ATOM 1867 O O . ASN A 1 243 ? -5.487 12.804 4.224 1.00 87.75 243 ASN A O 1
ATOM 1871 N N . GLY A 1 244 ? -6.168 10.694 3.861 1.00 88.12 244 GLY A N 1
ATOM 1872 C CA . GLY A 1 244 ? -5.149 10.006 4.626 1.00 88.12 244 GLY A CA 1
ATOM 1873 C C . GLY A 1 244 ? -5.068 8.535 4.235 1.00 88.12 244 GLY A C 1
ATOM 1874 O O . GLY A 1 244 ? -5.854 8.027 3.429 1.00 88.12 244 GLY A O 1
ATOM 1875 N N . LEU A 1 245 ? -4.094 7.857 4.820 1.00 90.69 245 LEU A N 1
ATOM 1876 C CA . LEU A 1 245 ? -3.813 6.448 4.636 1.00 90.69 245 LEU A CA 1
ATOM 1877 C C . LEU A 1 245 ? -3.605 5.811 6.008 1.00 90.69 245 LEU A C 1
ATOM 1879 O O . LEU A 1 245 ? -2.746 6.252 6.775 1.00 90.69 245 LEU A O 1
ATOM 1883 N N . ILE A 1 246 ? -4.375 4.766 6.296 1.00 96.00 246 ILE A N 1
ATOM 1884 C CA . ILE A 1 246 ? -4.103 3.858 7.409 1.00 96.00 246 ILE A CA 1
ATOM 1885 C C . ILE A 1 246 ? -3.514 2.576 6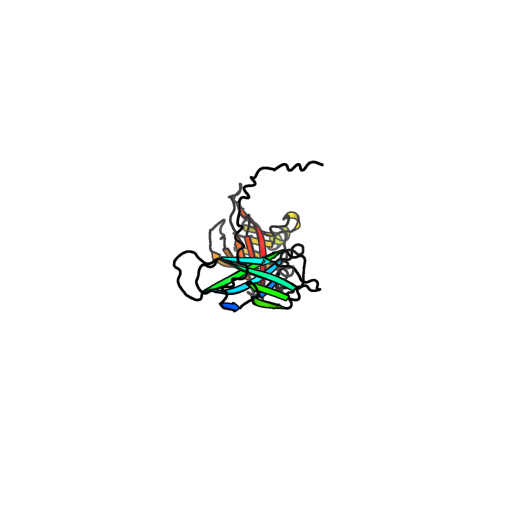.837 1.00 96.00 246 ILE A C 1
ATOM 1887 O O . ILE A 1 246 ? -4.119 1.931 5.982 1.00 96.00 246 ILE A O 1
ATOM 1891 N N . THR A 1 247 ? -2.354 2.187 7.342 1.00 92.69 247 THR A N 1
ATOM 1892 C CA . THR A 1 247 ? -1.652 0.965 6.965 1.00 92.69 247 THR A CA 1
ATOM 1893 C C . THR A 1 247 ? -1.616 0.037 8.172 1.00 92.69 247 THR A C 1
ATOM 1895 O O . THR A 1 247 ? -0.922 0.301 9.152 1.00 92.69 247 THR A O 1
ATOM 1898 N N . VAL A 1 248 ? -2.364 -1.064 8.111 1.00 95.12 248 VAL A N 1
ATOM 1899 C CA . VAL A 1 248 ? -2.390 -2.097 9.156 1.00 95.12 248 VAL A CA 1
ATOM 1900 C C . VAL A 1 248 ? -1.451 -3.223 8.751 1.00 95.12 248 VAL A C 1
ATOM 1902 O O . VAL A 1 248 ? -1.591 -3.769 7.659 1.00 95.12 248 VAL A O 1
ATOM 1905 N N . THR A 1 249 ? -0.522 -3.592 9.629 1.00 92.12 249 THR A N 1
ATOM 1906 C CA . THR A 1 249 ? 0.437 -4.683 9.426 1.00 92.12 249 THR A CA 1
ATOM 1907 C C . THR A 1 249 ? 0.318 -5.721 10.535 1.00 92.12 249 THR A C 1
ATOM 1909 O O . THR A 1 249 ? 0.384 -5.386 11.714 1.00 92.12 249 THR A O 1
ATOM 1912 N N . THR A 1 250 ? 0.189 -6.995 10.168 1.00 91.25 250 THR A N 1
ATOM 1913 C CA . THR A 1 250 ? 0.221 -8.132 11.099 1.00 91.25 250 THR A CA 1
ATOM 1914 C C . THR A 1 250 ? 0.790 -9.365 10.399 1.00 91.25 250 THR A C 1
ATOM 1916 O O . THR A 1 250 ? 0.562 -9.578 9.208 1.00 91.25 250 THR A O 1
ATOM 1919 N N . GLN A 1 251 ? 1.583 -10.167 11.116 1.00 87.31 251 GLN A N 1
ATOM 1920 C CA . GLN A 1 251 ? 2.254 -11.361 10.572 1.00 87.31 251 GLN A CA 1
ATOM 1921 C C . GLN A 1 251 ? 3.010 -11.099 9.246 1.00 87.31 251 GLN A C 1
ATOM 1923 O O . GLN A 1 251 ? 3.027 -11.939 8.347 1.00 87.31 251 GLN A O 1
ATOM 1928 N N . GLY A 1 252 ? 3.601 -9.906 9.097 1.00 81.50 252 GLY A N 1
ATOM 1929 C CA . GLY A 1 252 ? 4.316 -9.487 7.883 1.00 81.50 252 GLY A CA 1
ATOM 1930 C C . GLY A 1 252 ? 3.430 -9.190 6.664 1.00 81.50 252 GLY A C 1
ATOM 1931 O O . GLY A 1 252 ? 3.959 -8.916 5.590 1.00 81.50 252 GLY A O 1
ATOM 1932 N N . LYS A 1 253 ? 2.101 -9.239 6.810 1.00 83.25 253 LYS A N 1
ATOM 1933 C CA . LYS A 1 253 ? 1.124 -8.829 5.795 1.00 83.25 253 LYS A CA 1
ATOM 1934 C C . LYS A 1 253 ? 0.587 -7.446 6.118 1.00 83.25 253 LYS A C 1
ATOM 1936 O O . LYS A 1 253 ? 0.376 -7.124 7.285 1.00 83.25 253 LYS A O 1
ATOM 1941 N N . THR A 1 254 ? 0.299 -6.677 5.077 1.00 85.81 254 THR A N 1
ATOM 1942 C CA . THR A 1 254 ? -0.153 -5.294 5.196 1.00 85.81 254 THR A CA 1
ATOM 1943 C C . THR A 1 254 ? -1.423 -5.068 4.383 1.00 85.81 254 THR A C 1
ATOM 1945 O O . THR A 1 254 ? -1.562 -5.614 3.289 1.00 85.81 254 THR A O 1
ATOM 1948 N N . LYS A 1 255 ? -2.336 -4.242 4.899 1.00 86.06 255 LYS A N 1
ATOM 1949 C CA . LYS A 1 255 ? -3.487 -3.713 4.158 1.00 86.06 255 LYS A CA 1
ATOM 1950 C C . LYS A 1 255 ? -3.627 -2.223 4.409 1.00 86.06 255 LYS A C 1
ATOM 1952 O O . LYS A 1 255 ? -3.426 -1.740 5.521 1.00 86.06 255 LYS A O 1
ATOM 1957 N N . GLU A 1 256 ? -3.989 -1.531 3.344 1.00 87.69 256 GLU A N 1
ATOM 1958 C CA . GLU A 1 256 ? -4.148 -0.088 3.300 1.00 87.69 256 GLU A CA 1
ATOM 1959 C C . GLU A 1 256 ? -5.628 0.295 3.257 1.00 87.69 256 GLU A C 1
ATOM 1961 O O . GLU A 1 256 ? -6.433 -0.358 2.587 1.00 87.69 256 GLU A O 1
ATOM 1966 N N . PHE A 1 257 ? -5.965 1.375 3.954 1.00 86.62 257 PHE A N 1
ATOM 1967 C CA . PHE A 1 257 ? -7.287 1.982 3.989 1.00 86.62 257 PHE A CA 1
ATOM 1968 C C . PHE A 1 257 ? -7.144 3.465 3.662 1.00 86.62 257 PHE A C 1
ATOM 1970 O O . PHE A 1 257 ? -6.456 4.204 4.370 1.00 86.62 257 PHE A O 1
ATOM 1977 N N . PHE A 1 258 ? -7.791 3.903 2.583 1.00 86.31 258 PHE A N 1
ATOM 1978 C CA . PHE A 1 258 ? -7.894 5.323 2.265 1.00 86.31 258 PHE A CA 1
ATOM 1979 C C . PHE A 1 258 ? -8.960 5.944 3.151 1.00 86.31 258 PHE A C 1
ATOM 1981 O O . PHE A 1 258 ? -10.114 5.506 3.134 1.00 86.31 258 PHE A O 1
ATOM 1988 N N . VAL A 1 259 ? -8.559 6.947 3.921 1.00 90.00 259 VAL A N 1
ATOM 1989 C CA . VAL A 1 259 ? -9.413 7.562 4.930 1.00 90.00 259 VAL A CA 1
ATOM 1990 C C . VAL A 1 259 ? -9.577 9.052 4.706 1.00 90.00 259 VAL A C 1
ATOM 1992 O O . VAL A 1 259 ? -8.747 9.712 4.087 1.00 90.00 259 VAL A O 1
ATOM 1995 N N . MET A 1 260 ? -10.679 9.579 5.208 1.00 92.00 260 MET A N 1
ATOM 1996 C CA . MET A 1 260 ? -10.874 10.998 5.472 1.00 92.00 260 MET A CA 1
ATOM 1997 C C . MET A 1 260 ? -11.314 11.139 6.927 1.00 92.00 260 MET A C 1
ATOM 1999 O O . MET A 1 260 ? -11.585 10.137 7.596 1.00 92.00 260 MET A O 1
ATOM 2003 N N . GLY A 1 261 ? -11.345 12.359 7.431 1.00 92.44 261 GLY A N 1
ATOM 2004 C CA . GLY A 1 261 ? -11.689 12.559 8.821 1.00 92.44 261 GLY A CA 1
ATOM 2005 C C . GLY A 1 261 ? -11.704 14.004 9.247 1.00 92.44 261 GLY A C 1
ATOM 2006 O O . GLY A 1 261 ? -11.553 14.904 8.424 1.00 92.44 261 GLY A O 1
ATOM 2007 N N . ASP A 1 262 ? -11.777 14.182 10.555 1.00 92.00 262 ASP A N 1
ATOM 2008 C CA . ASP A 1 262 ? -11.585 15.457 11.226 1.00 92.00 262 ASP A CA 1
ATOM 2009 C C . ASP A 1 262 ? -10.749 15.229 12.489 1.00 92.00 262 ASP A C 1
ATOM 2011 O O . ASP A 1 262 ? -10.751 14.141 13.080 1.00 92.00 262 ASP A O 1
ATOM 2015 N N . ALA A 1 263 ? -10.019 16.259 12.906 1.00 92.00 263 ALA A N 1
ATOM 2016 C CA . ALA A 1 263 ? -9.372 16.294 14.209 1.00 92.00 263 ALA A CA 1
ATOM 2017 C C . ALA A 1 263 ? -9.747 17.577 14.942 1.00 92.00 263 ALA A C 1
ATOM 2019 O O . ALA A 1 263 ? -9.622 18.651 14.360 1.00 92.00 263 ALA A O 1
ATOM 2020 N N . GLY A 1 264 ? -10.185 17.479 16.196 1.00 88.81 264 GLY A N 1
ATOM 2021 C CA . GLY A 1 264 ? -10.611 18.646 16.967 1.00 88.81 264 GLY A CA 1
ATOM 2022 C C . GLY A 1 264 ? -11.296 18.323 18.291 1.00 88.81 264 GLY A C 1
ATOM 2023 O O . GLY A 1 264 ? -11.312 17.167 18.728 1.00 88.81 264 GLY A O 1
ATOM 2024 N N . CYS A 1 265 ? -11.836 19.387 18.884 1.00 79.88 265 CYS A N 1
ATOM 2025 C CA . CYS A 1 265 ? -12.785 19.436 19.993 1.00 79.88 265 CYS A CA 1
ATOM 2026 C C . CYS A 1 265 ? -14.065 20.140 19.484 1.00 79.88 265 CYS A C 1
ATOM 2028 O O . CYS A 1 265 ? -15.150 19.799 19.990 1.00 79.88 265 CYS A O 1
#

Mean predicted aligned error: 15.62 Å

Radius of gyration: 28.2 Å; Cα contacts (8 Å, |Δi|>4): 593; chains: 1; bounding box: 51×45×115 Å

Foldseek 3Di:
DDDDDDDDDDDDPPPPPPPPPPPLQDDQFPAWDDWDWAWECPDVVWIKIKIKIKTWGQFPDKDKDKDWDDWDPDVLIETEIEIDIDDDDDDTDRHTDIDMDIDMDTDPRQWHQWYWYYRRPDTRDIGGIHGHDPLVPPPKDWAADAPVVQVVVVHDDFWWWKDFLPDDCVPRHTQKIAHQPVRWIWTDINNDIFTWHWDDADDDDARNGHQWTWIAGPVRQKIKIKHFDWDDADPAFKTWGNWIWIWIDGPNRIDIGIITTMGGD